Protein AF-A0A7S4MW97-F1 (afdb_monomer)

Mean predicted aligned error: 19.8 Å

Organism: NCBI:txid72548

Secondary structure (DSSP, 8-state):
------GGGB---SSTHHHHHHHHHHHTT-EEPPPPTT-TT-TTEEEEEE--TTTSSS-EEEEEETTTTEEEEEEEETTEEEEEEEEEE-S---BHHHHHHHHH-TT---SSS---HHHHHHHHHHT------TTSPPPPP-PPPPP-----------------------EEEEEEEEEETTTT-EEEEEETTS-EEEEEGGGBPTTPPP-TT-EEEEEEEEETTEEEEEEEEE---

Solvent-accessible surface area (backbone atoms only — not comparable to full-atom values): 14539 Å² total; per-residue (Å²): 133,85,75,78,80,67,76,84,45,51,55,74,60,28,77,78,43,49,61,59,54,50,57,54,36,42,76,60,64,31,43,74,57,85,74,72,85,86,51,86,88,47,84,45,52,49,42,30,39,29,84,27,92,89,69,71,82,60,61,35,38,38,38,38,34,28,67,56,38,28,36,36,29,44,39,64,33,92,94,39,74,92,40,71,48,76,48,64,38,48,69,64,55,47,29,51,67,54,48,51,49,35,61,76,35,69,81,62,78,86,74,47,75,66,70,50,75,64,55,52,50,50,53,53,59,73,68,43,79,75,74,83,74,85,84,62,82,78,76,82,75,81,75,80,74,79,80,80,74,79,83,77,84,78,92,80,84,93,77,82,89,80,83,86,84,84,81,53,90,50,77,41,53,29,30,28,67,40,55,40,84,83,87,73,43,38,32,35,31,33,35,77,88,71,47,77,25,39,35,44,60,92,28,43,44,90,92,62,81,75,49,65,67,40,45,30,37,26,28,49,41,86,46,102,89,45,52,31,44,32,71,35,40,72,55,84,127

Sequence (237 aa):
ALQPLDMSDKVLWGKDVVSDVIDRSELHGWTPRKFDNRNPGQEHLVLLDKPNPNDGVKPMVLCIWCTTGKIGSYLKHPKSPKKRIPLFRGLDCATWKELDAILVNPRAHTGHGYRTKAQRQAKKMEHGPAAPQDTLPPKPKHRPQPSRGKPTSPNFEPAATEQARITTAATVRGRVRFYDARVRFYGFLTAEDGRDIHVGRNHIKKGHRLYDGTPVEFEVLTTPRGLQARKVRVVAA

Radius of gyration: 26.34 Å; Cα contacts (8 Å, |Δi|>4): 337; chains: 1; bounding box: 58×54×77 Å

InterPro domains:
  IPR012340 Nucleic acid-binding, OB-fold [G3DSA:2.40.50.140] (171-237)
  IPR012340 Nucleic acid-binding, OB-fold [SSF50249] (165-235)

pLDDT: mean 71.41, std 17.29, range [32.03, 93.19]

Structure (mmCIF, N/CA/C/O backbone):
data_AF-A0A7S4MW97-F1
#
_entry.id   AF-A0A7S4MW97-F1
#
loop_
_atom_site.group_PDB
_atom_site.id
_atom_site.type_symbol
_atom_site.label_atom_id
_atom_site.label_alt_id
_atom_site.label_comp_id
_atom_site.label_asym_id
_atom_site.label_entity_id
_atom_site.label_seq_id
_atom_site.pdbx_PDB_ins_code
_atom_site.Cartn_x
_atom_site.Cartn_y
_atom_site.Cartn_z
_atom_site.occupancy
_atom_site.B_iso_or_equiv
_atom_site.auth_seq_id
_atom_site.auth_comp_id
_atom_site.auth_asym_id
_atom_site.auth_atom_id
_atom_site.pdbx_PDB_model_num
ATOM 1 N N . ALA A 1 1 ? 22.471 7.936 -33.311 1.00 38.84 1 ALA A N 1
ATOM 2 C CA . ALA A 1 1 ? 21.109 7.579 -33.749 1.00 38.84 1 ALA A CA 1
ATOM 3 C C . ALA A 1 1 ? 20.287 7.246 -32.511 1.00 38.84 1 ALA A C 1
ATOM 5 O O . ALA A 1 1 ? 20.649 6.321 -31.795 1.00 38.84 1 ALA A O 1
ATOM 6 N N . LEU A 1 2 ? 19.274 8.055 -32.195 1.00 42.78 2 LEU A N 1
ATOM 7 C CA . LEU A 1 2 ? 18.315 7.754 -31.129 1.00 42.78 2 LEU A CA 1
ATOM 8 C C . LEU A 1 2 ? 17.429 6.614 -31.636 1.00 42.78 2 LEU A C 1
ATOM 10 O O . LEU A 1 2 ? 16.740 6.788 -32.639 1.00 42.78 2 LEU A O 1
ATOM 14 N N . GLN A 1 3 ? 17.518 5.439 -31.013 1.00 44.38 3 GLN A N 1
ATOM 15 C CA . GLN A 1 3 ? 16.618 4.338 -31.347 1.00 44.38 3 GLN A CA 1
ATOM 16 C C . GLN A 1 3 ? 15.172 4.755 -31.035 1.00 44.38 3 GLN A C 1
ATOM 18 O O . GLN A 1 3 ? 14.950 5.407 -30.009 1.00 44.38 3 GLN A O 1
ATOM 23 N N . PRO A 1 4 ? 14.196 4.425 -31.899 1.00 45.75 4 PRO A N 1
ATOM 24 C CA . PRO A 1 4 ? 12.795 4.693 -31.611 1.00 45.75 4 PRO A CA 1
ATOM 25 C C . PRO A 1 4 ? 12.392 3.928 -30.346 1.00 45.75 4 PRO A C 1
ATOM 27 O O . PRO A 1 4 ? 12.699 2.747 -30.204 1.00 45.75 4 PRO A O 1
ATOM 30 N N . LEU A 1 5 ? 11.743 4.626 -29.412 1.00 46.69 5 LEU A N 1
ATOM 31 C CA . LEU A 1 5 ? 11.130 4.023 -28.232 1.00 46.69 5 LEU A CA 1
ATOM 32 C C . LEU A 1 5 ? 10.086 3.011 -28.714 1.00 46.69 5 LEU A C 1
ATOM 34 O O . LEU A 1 5 ? 9.061 3.405 -29.269 1.00 46.69 5 LEU A O 1
ATOM 38 N N . ASP A 1 6 ? 10.378 1.723 -28.540 1.00 52.19 6 ASP A N 1
ATOM 39 C CA . ASP A 1 6 ? 9.436 0.642 -28.803 1.00 52.19 6 ASP A CA 1
ATOM 40 C C . ASP A 1 6 ? 8.207 0.834 -27.903 1.00 52.19 6 ASP A C 1
ATOM 42 O O . ASP A 1 6 ? 8.263 0.713 -26.678 1.00 52.19 6 ASP A O 1
ATOM 46 N N . MET A 1 7 ? 7.092 1.219 -28.518 1.00 52.16 7 MET A N 1
ATOM 47 C CA . MET A 1 7 ? 5.827 1.487 -27.833 1.00 52.16 7 MET A CA 1
ATOM 48 C C . MET A 1 7 ? 5.181 0.200 -27.286 1.00 52.16 7 MET A C 1
ATOM 50 O O . MET A 1 7 ? 4.237 0.292 -26.502 1.00 52.16 7 MET A O 1
ATOM 54 N N . SER A 1 8 ? 5.701 -0.978 -27.656 1.00 57.94 8 SER A N 1
ATOM 55 C CA . SER A 1 8 ? 5.224 -2.300 -27.225 1.00 57.94 8 SER A CA 1
ATOM 56 C C . SER A 1 8 ? 5.638 -2.654 -25.793 1.00 57.94 8 SER A C 1
ATOM 58 O O . SER A 1 8 ? 5.034 -3.521 -25.167 1.00 57.94 8 SER A O 1
ATOM 60 N N . ASP A 1 9 ? 6.630 -1.952 -25.241 1.00 71.25 9 ASP A N 1
ATOM 61 C CA . ASP A 1 9 ? 7.138 -2.204 -23.890 1.00 71.25 9 ASP A CA 1
ATOM 62 C C . ASP A 1 9 ? 6.334 -1.498 -22.796 1.00 71.25 9 ASP A C 1
ATOM 64 O O . ASP A 1 9 ? 6.597 -1.706 -21.608 1.00 71.25 9 ASP A O 1
ATOM 68 N N . LYS A 1 10 ? 5.361 -0.655 -23.163 1.00 79.69 10 LYS A N 1
ATOM 69 C CA . LYS A 1 10 ? 4.596 0.138 -22.202 1.00 79.69 10 LYS A CA 1
ATOM 70 C C . LYS A 1 10 ? 3.559 -0.721 -21.473 1.00 79.69 10 LYS A C 1
ATOM 72 O O . LYS A 1 10 ? 2.728 -1.376 -22.094 1.00 79.69 10 LYS A O 1
ATOM 77 N N . VAL A 1 11 ? 3.548 -0.657 -20.144 1.00 80.62 11 VAL A N 1
ATOM 78 C CA . VAL A 1 11 ? 2.542 -1.335 -19.319 1.00 80.62 11 VAL A CA 1
ATOM 79 C C . VAL A 1 11 ? 1.258 -0.515 -19.314 1.00 80.62 11 VAL A C 1
ATOM 81 O O . VAL A 1 11 ? 1.225 0.623 -18.834 1.00 80.62 11 VAL A O 1
ATOM 84 N N . LEU A 1 12 ? 0.178 -1.107 -19.819 1.00 82.06 12 LEU A N 1
ATOM 85 C CA . LEU A 1 12 ? -1.170 -0.569 -19.676 1.00 82.06 12 LEU A CA 1
ATOM 86 C C . LEU A 1 12 ? -1.743 -1.030 -18.334 1.00 82.06 12 LEU A C 1
ATOM 88 O O . LEU A 1 12 ? -2.367 -2.081 -18.220 1.00 82.06 12 LEU A O 1
ATOM 92 N N . TRP A 1 13 ? -1.477 -0.243 -17.294 1.00 82.81 13 TRP A N 1
ATOM 93 C CA . TRP A 1 13 ? -1.971 -0.507 -15.945 1.00 82.81 13 TRP A CA 1
ATOM 94 C C . TRP A 1 13 ? -3.505 -0.526 -15.911 1.00 82.81 13 TRP A C 1
ATOM 96 O O . TRP A 1 13 ? -4.160 0.434 -16.316 1.00 82.81 13 TRP A O 1
ATOM 106 N N . GLY A 1 14 ? -4.074 -1.620 -15.410 1.00 80.19 14 GLY A N 1
ATOM 107 C CA . GLY A 1 14 ? -5.507 -1.890 -15.434 1.00 80.19 14 GLY A CA 1
ATOM 108 C C . GLY A 1 14 ? -5.873 -3.111 -14.594 1.00 80.19 14 GLY A C 1
ATOM 109 O O . GLY A 1 14 ? -5.061 -3.614 -13.816 1.00 80.19 14 GLY A O 1
ATOM 110 N N . LYS A 1 15 ? -7.115 -3.582 -14.725 1.00 78.75 15 LYS A N 1
ATOM 111 C CA . LYS A 1 15 ? -7.567 -4.809 -14.050 1.00 78.75 15 LYS A CA 1
ATOM 112 C C . LYS A 1 15 ? -6.988 -6.063 -14.709 1.00 78.75 15 LYS A C 1
ATOM 114 O O . LYS A 1 15 ? -6.678 -7.023 -14.012 1.00 78.75 15 LYS A O 1
ATOM 119 N N . ASP A 1 16 ? -6.793 -6.002 -16.021 1.00 81.94 16 ASP A N 1
ATOM 120 C CA . ASP A 1 16 ? -6.448 -7.153 -16.860 1.00 81.94 16 ASP A CA 1
ATOM 121 C C . ASP A 1 16 ? -4.960 -7.523 -16.785 1.00 81.94 16 ASP A C 1
ATOM 123 O O . ASP A 1 16 ? -4.586 -8.655 -17.048 1.00 81.94 16 ASP A O 1
ATOM 127 N N . VAL A 1 17 ? -4.109 -6.600 -16.322 1.00 86.75 17 VAL A N 1
ATOM 128 C CA . VAL A 1 17 ? -2.651 -6.800 -16.225 1.00 86.75 17 VAL A CA 1
ATOM 129 C C . VAL A 1 17 ? -2.227 -7.659 -15.021 1.00 86.75 17 VAL A C 1
ATOM 131 O O . VAL A 1 17 ? -1.045 -7.928 -14.820 1.00 86.75 17 VAL A O 1
ATOM 134 N N . VAL A 1 18 ? -3.175 -8.063 -14.167 1.00 87.12 18 VAL A N 1
ATOM 135 C CA . VAL A 1 18 ? -2.889 -8.797 -12.924 1.00 87.12 18 VAL A CA 1
ATOM 136 C C . VAL A 1 18 ? -2.263 -10.161 -13.212 1.00 87.12 18 VAL A C 1
ATOM 138 O O . VAL A 1 18 ? -1.287 -10.509 -12.550 1.00 87.12 18 VAL A O 1
ATOM 141 N N . SER A 1 19 ? -2.787 -10.908 -14.191 1.00 85.81 19 SER A N 1
ATOM 142 C CA . SER A 1 19 ? -2.231 -12.205 -14.601 1.00 85.81 19 SER A CA 1
ATOM 143 C C . SER A 1 19 ? -0.815 -12.054 -15.140 1.00 85.81 19 SER A C 1
ATOM 145 O O . SER A 1 19 ? 0.091 -12.716 -14.652 1.00 85.81 19 SER A O 1
ATOM 147 N N . ASP A 1 20 ? -0.597 -11.092 -16.037 1.00 88.75 20 ASP A N 1
ATOM 148 C CA . ASP A 1 20 ? 0.707 -10.863 -16.666 1.00 88.75 20 ASP A CA 1
ATOM 149 C C . ASP A 1 20 ? 1.781 -10.494 -15.634 1.00 88.75 20 ASP A C 1
ATOM 151 O O . ASP A 1 20 ? 2.933 -10.927 -15.708 1.00 88.75 20 ASP A O 1
ATOM 155 N N . VAL A 1 21 ? 1.401 -9.692 -14.633 1.00 88.56 21 VAL A N 1
ATOM 156 C CA . VAL A 1 21 ? 2.269 -9.346 -13.504 1.00 88.56 21 VAL A CA 1
ATOM 157 C C . VAL A 1 21 ? 2.592 -10.581 -12.666 1.00 88.56 21 VAL A C 1
ATOM 159 O O . VAL A 1 21 ? 3.737 -10.713 -12.229 1.00 88.56 21 VAL A O 1
ATOM 162 N N . ILE A 1 22 ? 1.622 -11.466 -12.419 1.00 90.12 22 ILE A N 1
ATOM 163 C CA . ILE A 1 22 ? 1.841 -12.710 -11.671 1.00 90.12 22 ILE A CA 1
ATOM 164 C C . ILE A 1 22 ? 2.802 -13.619 -12.440 1.00 90.12 22 ILE A C 1
ATOM 166 O O . ILE A 1 22 ? 3.851 -13.953 -11.890 1.00 90.12 22 ILE A O 1
ATOM 170 N N . ASP A 1 23 ? 2.514 -13.913 -13.706 1.00 89.81 23 ASP A N 1
ATOM 171 C CA . ASP A 1 23 ? 3.305 -14.824 -14.540 1.00 89.81 23 ASP A CA 1
ATOM 172 C C . ASP A 1 23 ? 4.767 -14.364 -14.631 1.00 89.81 23 ASP A C 1
ATOM 174 O O . ASP A 1 23 ? 5.703 -15.123 -14.368 1.00 89.81 23 ASP A O 1
ATOM 178 N N . ARG A 1 24 ? 4.996 -13.070 -14.895 1.00 91.25 24 ARG A N 1
ATOM 179 C CA . ARG A 1 24 ? 6.351 -12.490 -14.910 1.00 91.25 24 ARG A CA 1
ATOM 180 C C . ARG A 1 24 ? 7.038 -12.565 -13.555 1.00 91.25 24 ARG A C 1
ATOM 182 O O . ARG A 1 24 ? 8.238 -12.819 -13.469 1.00 91.25 24 ARG A O 1
ATOM 189 N N . SER A 1 25 ? 6.300 -12.334 -12.476 1.00 91.12 25 SER A N 1
ATOM 190 C CA . SER A 1 25 ? 6.862 -12.408 -11.128 1.00 91.12 25 SER A CA 1
ATOM 191 C C . SER A 1 25 ? 7.323 -13.828 -10.799 1.00 91.12 25 SER A C 1
ATOM 193 O O . SER A 1 25 ? 8.414 -14.000 -10.244 1.00 91.12 25 SER A O 1
ATOM 195 N N . GLU A 1 26 ? 6.550 -14.836 -11.198 1.00 91.88 26 GLU A N 1
ATOM 196 C CA . GLU A 1 26 ? 6.897 -16.249 -11.041 1.00 91.88 26 GLU A CA 1
ATOM 197 C C . GLU A 1 26 ? 8.152 -16.628 -11.835 1.00 91.88 26 GLU A C 1
ATOM 199 O O . GLU A 1 26 ? 9.033 -17.287 -11.278 1.00 91.88 26 GLU A O 1
ATOM 204 N N . LEU A 1 27 ? 8.328 -16.106 -13.058 1.00 91.25 27 LEU A N 1
ATOM 205 C CA . LEU A 1 27 ? 9.574 -16.266 -13.832 1.00 91.25 27 LEU A CA 1
ATOM 206 C C . LEU A 1 27 ? 10.807 -15.746 -13.078 1.00 91.25 27 LEU A C 1
ATOM 208 O O . LEU A 1 27 ? 11.902 -16.296 -13.189 1.00 91.25 27 LEU A O 1
ATOM 212 N N . HIS A 1 28 ? 10.637 -14.707 -12.260 1.00 89.88 28 HIS A N 1
ATOM 213 C CA . HIS A 1 28 ? 11.695 -14.158 -11.414 1.00 89.88 28 HIS A CA 1
ATOM 214 C C . HIS A 1 28 ? 11.790 -14.824 -10.029 1.00 89.88 28 HIS A C 1
ATOM 216 O O . HIS A 1 28 ? 12.516 -14.328 -9.154 1.00 89.88 28 HIS A O 1
ATOM 222 N N . GLY A 1 29 ? 11.093 -15.940 -9.808 1.00 90.56 29 GLY A N 1
ATOM 223 C CA . GLY A 1 29 ? 11.115 -16.709 -8.563 1.00 90.56 29 GLY A CA 1
ATOM 224 C C . GLY A 1 29 ? 10.383 -16.028 -7.408 1.00 90.56 29 GLY A C 1
ATOM 225 O O . GLY A 1 29 ? 10.759 -16.214 -6.248 1.00 90.56 29 GLY A O 1
ATOM 226 N N . TRP A 1 30 ? 9.396 -15.184 -7.709 1.00 93.19 30 TRP A N 1
ATOM 227 C CA . TRP A 1 30 ? 8.463 -14.664 -6.718 1.00 93.19 30 TRP A CA 1
ATOM 228 C C . TRP A 1 30 ? 7.238 -15.561 -6.622 1.00 93.19 30 TRP A C 1
ATOM 230 O O . TRP A 1 30 ? 6.737 -16.051 -7.623 1.00 93.19 30 TRP A O 1
ATOM 240 N N . THR A 1 31 ? 6.721 -15.731 -5.414 1.00 92.38 31 THR A N 1
ATOM 241 C CA . THR A 1 31 ? 5.509 -16.502 -5.158 1.00 92.38 31 THR A CA 1
ATOM 242 C C . THR A 1 31 ? 4.357 -15.548 -4.846 1.00 92.38 31 THR A C 1
ATOM 244 O O . THR A 1 31 ? 4.459 -14.785 -3.876 1.00 92.38 31 THR A O 1
ATOM 247 N N . PRO A 1 32 ? 3.259 -15.557 -5.620 1.00 90.56 32 PRO A N 1
ATOM 248 C CA . PRO A 1 32 ? 2.091 -14.747 -5.311 1.00 90.56 32 PRO A CA 1
ATOM 249 C C . PRO A 1 32 ? 1.413 -15.230 -4.028 1.00 90.56 32 PRO A C 1
ATOM 251 O O . PRO A 1 32 ? 1.213 -16.423 -3.791 1.00 90.56 32 PRO A O 1
ATOM 254 N N . ARG A 1 33 ? 1.030 -14.284 -3.169 1.00 87.94 33 ARG A N 1
ATOM 255 C CA . ARG A 1 33 ? 0.206 -14.575 -1.997 1.00 87.94 33 ARG A CA 1
ATOM 256 C C . ARG A 1 33 ? -1.239 -14.747 -2.436 1.00 87.94 33 ARG A C 1
ATOM 258 O O . ARG A 1 33 ? -1.802 -13.861 -3.074 1.00 87.94 33 ARG A O 1
ATOM 265 N N . LYS A 1 34 ? -1.873 -15.835 -1.997 1.00 74.19 34 LYS A N 1
ATOM 266 C CA . LYS A 1 34 ? -3.325 -15.983 -2.116 1.00 74.19 34 LYS A CA 1
ATOM 267 C C . LYS A 1 34 ? -4.001 -14.913 -1.262 1.00 74.19 34 LYS A C 1
ATOM 269 O O . LYS A 1 34 ? -3.794 -14.860 -0.048 1.00 74.19 34 LYS A O 1
ATOM 274 N N . PHE A 1 35 ? -4.783 -14.050 -1.898 1.00 65.12 35 PHE A N 1
ATOM 275 C CA . PHE A 1 35 ? -5.672 -13.154 -1.178 1.00 65.12 35 PHE A CA 1
ATOM 276 C C . PHE A 1 35 ? -6.856 -13.957 -0.649 1.00 65.12 35 PHE A C 1
ATOM 278 O O . PHE A 1 35 ? -7.554 -14.624 -1.408 1.00 65.12 35 PHE A O 1
ATOM 285 N N . ASP A 1 36 ? -7.109 -13.868 0.653 1.00 56.94 36 ASP A N 1
ATOM 286 C CA . ASP A 1 36 ? -8.418 -14.235 1.174 1.00 56.94 36 ASP A CA 1
ATOM 287 C C . ASP A 1 36 ? -9.423 -13.221 0.612 1.00 56.94 36 ASP A C 1
ATOM 289 O O . ASP A 1 36 ? -9.314 -12.026 0.902 1.00 56.94 36 ASP A O 1
ATOM 293 N N . ASN A 1 37 ? -10.413 -13.692 -0.155 1.00 51.78 37 ASN A N 1
ATOM 294 C CA . ASN A 1 37 ? -11.499 -12.924 -0.800 1.00 51.78 37 ASN A CA 1
ATOM 295 C C . ASN A 1 37 ? -12.384 -12.091 0.165 1.00 51.78 37 ASN A C 1
ATOM 297 O O . ASN A 1 37 ? -13.473 -11.649 -0.186 1.00 51.78 37 ASN A O 1
ATOM 301 N N . ARG A 1 38 ? -11.942 -11.856 1.403 1.00 51.00 38 ARG A N 1
ATOM 302 C CA . ARG A 1 38 ? -12.644 -11.093 2.441 1.00 51.00 38 ARG A CA 1
ATOM 303 C C . ARG A 1 38 ? -12.497 -9.573 2.286 1.00 51.00 38 ARG A C 1
ATOM 305 O O . ARG A 1 38 ? -13.207 -8.842 2.968 1.00 51.00 38 ARG A O 1
ATOM 312 N N . ASN A 1 39 ? -11.611 -9.094 1.405 1.00 55.12 39 ASN A N 1
ATOM 313 C CA . ASN A 1 39 ? -11.422 -7.670 1.098 1.00 55.12 39 ASN A CA 1
ATOM 314 C C . ASN A 1 39 ? -11.649 -7.390 -0.402 1.00 55.12 39 ASN A C 1
ATOM 316 O O . ASN A 1 39 ? -10.684 -7.362 -1.168 1.00 55.12 39 ASN A O 1
ATOM 320 N N . PRO A 1 40 ? -12.891 -7.101 -0.831 1.00 56.25 40 PRO A N 1
ATOM 321 C CA . PRO A 1 40 ? -13.229 -6.868 -2.243 1.00 56.25 40 PRO A CA 1
ATOM 322 C C . PRO A 1 40 ? -12.570 -5.620 -2.866 1.00 56.25 40 PRO A C 1
ATOM 324 O O . PRO A 1 40 ? -12.677 -5.405 -4.063 1.00 56.25 40 PRO A O 1
ATOM 327 N N . GLY A 1 41 ? -11.861 -4.796 -2.085 1.00 61.38 41 GLY A N 1
ATOM 328 C CA . GLY A 1 41 ? -11.122 -3.627 -2.584 1.00 61.38 41 GLY A CA 1
ATOM 329 C C . GLY A 1 41 ? -9.659 -3.889 -2.969 1.00 61.38 41 GLY A C 1
ATOM 330 O O . GLY A 1 41 ? -8.947 -2.937 -3.280 1.00 61.38 41 GLY A O 1
ATOM 331 N N . GLN A 1 42 ? -9.174 -5.135 -2.880 1.00 65.19 42 GLN A N 1
ATOM 332 C CA . GLN A 1 42 ? -7.767 -5.492 -3.135 1.00 65.19 42 GLN A CA 1
ATOM 333 C C . GLN A 1 42 ? -7.573 -6.427 -4.339 1.00 65.19 42 GLN A C 1
ATOM 335 O O . GLN A 1 42 ? -6.469 -6.912 -4.548 1.00 65.19 42 GLN A O 1
ATOM 340 N N . GLU A 1 43 ? -8.605 -6.613 -5.164 1.00 66.38 43 GLU A N 1
ATOM 341 C CA . GLU A 1 43 ? -8.594 -7.472 -6.364 1.00 66.38 43 GLU A CA 1
ATOM 342 C C . GLU A 1 43 ? -7.468 -7.160 -7.372 1.00 66.38 43 GLU A C 1
ATOM 344 O O . GLU A 1 43 ? -7.055 -8.036 -8.122 1.00 66.38 43 GLU A O 1
ATOM 349 N N . HIS A 1 44 ? -6.919 -5.942 -7.364 1.00 81.81 44 HIS A N 1
ATOM 350 C CA . HIS A 1 44 ? -5.845 -5.522 -8.281 1.00 81.81 44 HIS A CA 1
ATOM 351 C C . HIS A 1 44 ? -4.498 -5.293 -7.593 1.00 81.81 44 HIS A C 1
ATOM 353 O O . HIS A 1 44 ? -3.594 -4.665 -8.152 1.00 81.81 44 HIS A O 1
ATOM 359 N N . LEU A 1 45 ? -4.374 -5.737 -6.346 1.00 87.00 45 LEU A N 1
ATOM 360 C CA . LEU A 1 45 ? -3.135 -5.687 -5.593 1.00 87.00 45 LEU A CA 1
ATOM 361 C C . LEU A 1 45 ? -2.483 -7.067 -5.636 1.00 87.00 45 LEU A C 1
ATOM 363 O O . LEU A 1 45 ? -2.987 -8.015 -5.046 1.00 87.00 45 LEU A O 1
ATOM 367 N N . VAL A 1 46 ? -1.323 -7.164 -6.275 1.00 88.31 46 VAL A N 1
ATOM 368 C CA . VAL A 1 46 ? -0.520 -8.388 -6.284 1.00 88.31 46 VAL A CA 1
ATOM 369 C C . VAL A 1 46 ? 0.497 -8.294 -5.150 1.00 88.31 46 VAL A C 1
ATOM 371 O O . VAL A 1 46 ? 1.338 -7.390 -5.131 1.00 88.31 46 VAL A O 1
ATOM 374 N N . LEU A 1 47 ? 0.401 -9.197 -4.170 1.00 90.44 47 LEU A N 1
ATOM 375 C CA . LEU A 1 47 ? 1.437 -9.380 -3.152 1.00 90.44 47 LEU A CA 1
ATOM 376 C C . LEU A 1 47 ? 2.304 -10.566 -3.539 1.00 90.44 47 LEU A C 1
ATOM 378 O O . LEU A 1 47 ? 1.794 -11.652 -3.787 1.00 90.44 47 LEU A O 1
ATOM 382 N N . LEU A 1 48 ? 3.609 -10.359 -3.502 1.00 91.19 48 LEU A N 1
ATOM 383 C CA . LEU A 1 48 ? 4.608 -11.331 -3.901 1.00 91.19 48 LEU A CA 1
ATOM 384 C C . LEU A 1 48 ? 5.601 -11.530 -2.762 1.00 91.19 48 LEU A C 1
ATOM 386 O O . LEU A 1 48 ? 6.073 -10.559 -2.161 1.00 91.19 48 LEU A O 1
ATOM 390 N N . ASP A 1 49 ? 5.954 -12.782 -2.508 1.00 91.44 49 ASP A N 1
ATOM 391 C CA . ASP A 1 49 ? 7.008 -13.171 -1.583 1.00 91.44 49 ASP A CA 1
ATOM 392 C C . ASP A 1 49 ? 8.197 -13.756 -2.332 1.00 91.44 49 ASP A C 1
ATOM 394 O O . ASP A 1 49 ? 8.039 -14.507 -3.2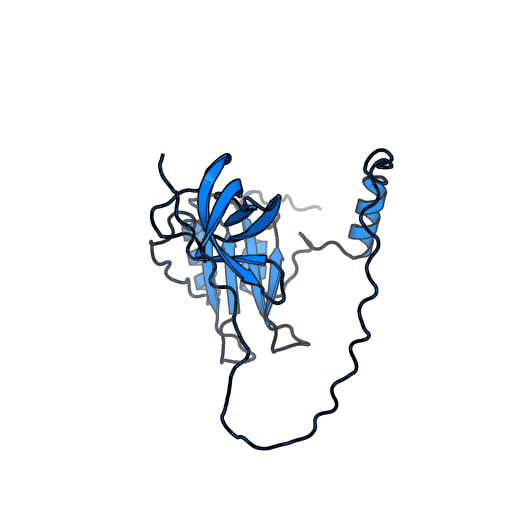87 1.00 91.44 49 ASP A O 1
ATOM 398 N N . LYS A 1 50 ? 9.407 -13.451 -1.869 1.00 89.31 50 LYS A N 1
ATOM 399 C CA . LYS A 1 50 ? 10.624 -14.118 -2.337 1.00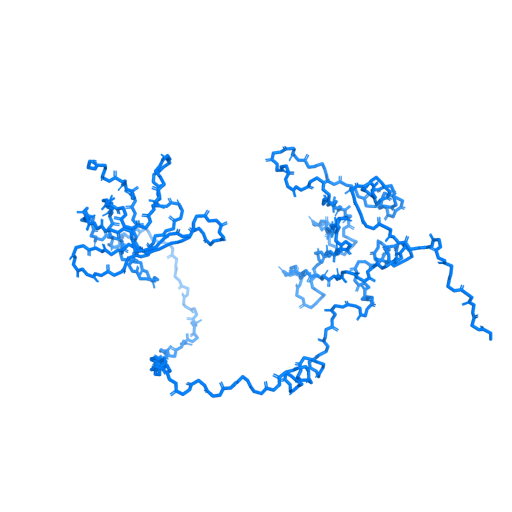 89.31 50 LYS A CA 1
ATOM 400 C C . LYS A 1 50 ? 11.545 -14.405 -1.157 1.00 89.31 50 LYS A C 1
ATOM 402 O O . LYS A 1 50 ? 11.688 -13.532 -0.287 1.00 89.31 50 LYS A O 1
ATOM 407 N N . PRO A 1 51 ? 12.175 -15.591 -1.080 1.00 85.44 51 PRO A N 1
ATOM 408 C CA . PRO A 1 51 ? 13.153 -15.886 -0.043 1.00 85.44 51 PRO A CA 1
ATOM 409 C C . PRO A 1 51 ? 14.220 -14.793 0.013 1.00 85.44 51 PRO A C 1
ATOM 411 O O . PRO A 1 51 ? 14.744 -14.362 -1.012 1.00 85.44 51 PRO A O 1
ATOM 414 N N . ASN A 1 52 ? 14.511 -14.296 1.215 1.00 79.69 52 ASN A N 1
ATOM 415 C CA . ASN A 1 52 ? 15.553 -13.293 1.384 1.00 79.69 52 ASN A CA 1
ATOM 416 C C . ASN A 1 52 ? 16.911 -14.005 1.489 1.00 79.69 52 ASN A C 1
ATOM 418 O O . ASN A 1 52 ? 17.134 -14.662 2.512 1.00 79.69 52 ASN A O 1
ATOM 422 N N . PRO A 1 53 ? 17.822 -13.837 0.511 1.00 74.50 53 PRO A N 1
ATOM 423 C CA . PRO A 1 53 ? 19.107 -14.538 0.501 1.00 74.50 53 PRO A CA 1
ATOM 424 C C . PRO A 1 53 ? 20.003 -14.173 1.694 1.00 74.50 53 PRO A C 1
ATOM 426 O O . PRO A 1 53 ? 20.862 -14.957 2.070 1.00 74.50 53 PRO A O 1
ATOM 429 N N . ASN A 1 54 ? 19.786 -13.015 2.328 1.00 69.88 54 ASN A N 1
ATOM 430 C CA . ASN A 1 54 ? 20.659 -12.529 3.400 1.00 69.88 54 ASN A CA 1
ATOM 431 C C . ASN A 1 54 ? 20.284 -13.018 4.802 1.00 69.88 54 ASN A C 1
ATOM 433 O O . ASN A 1 54 ? 21.098 -12.917 5.710 1.00 69.88 54 ASN A O 1
ATOM 437 N N . ASP A 1 55 ? 19.039 -13.445 5.022 1.00 68.56 55 ASP A N 1
ATOM 438 C CA . ASP A 1 55 ? 18.566 -13.762 6.376 1.00 68.56 55 ASP A CA 1
ATOM 439 C C . ASP A 1 55 ? 17.840 -15.099 6.478 1.00 68.56 55 ASP A C 1
ATOM 441 O O . ASP A 1 55 ? 17.788 -15.635 7.575 1.00 68.56 55 ASP A O 1
ATOM 445 N N . GLY A 1 56 ? 17.199 -15.604 5.414 1.00 64.62 56 GLY A N 1
ATOM 446 C CA . GLY A 1 56 ? 16.396 -16.839 5.444 1.00 64.62 56 GLY A CA 1
ATOM 447 C C . GLY A 1 56 ? 15.135 -16.811 6.335 1.00 64.62 56 GLY A C 1
ATOM 448 O O . GLY A 1 56 ? 14.154 -17.469 6.022 1.00 64.62 56 GLY A O 1
ATOM 449 N N . VAL A 1 57 ? 15.098 -16.000 7.401 1.00 71.25 57 VAL A N 1
ATOM 450 C CA . VAL A 1 57 ? 14.037 -16.010 8.428 1.00 71.25 57 VAL A CA 1
ATOM 451 C C . VAL A 1 57 ? 12.746 -15.331 7.967 1.00 71.25 57 VAL A C 1
ATOM 453 O O . VAL A 1 57 ? 11.658 -15.690 8.409 1.00 71.25 57 VAL A O 1
ATOM 456 N N . LYS A 1 58 ? 12.829 -14.289 7.130 1.00 76.19 58 LYS A N 1
ATOM 457 C CA . LYS A 1 58 ? 11.634 -13.575 6.648 1.00 76.19 58 LYS A CA 1
ATOM 458 C C . LYS A 1 58 ? 11.759 -13.236 5.163 1.00 76.19 58 LYS A C 1
ATOM 460 O O . LYS A 1 58 ? 12.764 -12.616 4.802 1.00 76.19 58 LYS A O 1
ATOM 465 N N . PRO A 1 59 ? 10.737 -13.526 4.338 1.00 84.75 59 PRO A N 1
ATOM 466 C CA . PRO A 1 59 ? 10.783 -13.253 2.908 1.00 84.75 59 PRO A CA 1
ATOM 467 C C . PRO A 1 59 ? 10.784 -11.749 2.625 1.00 84.75 59 PRO A C 1
ATOM 469 O O . PRO A 1 59 ? 10.284 -10.930 3.418 1.00 84.75 59 PRO A O 1
ATOM 472 N N . MET A 1 60 ? 11.372 -11.392 1.487 1.00 87.81 60 MET A N 1
ATOM 473 C CA . MET A 1 60 ? 11.143 -10.110 0.834 1.00 87.81 60 MET A CA 1
ATOM 474 C C . MET A 1 60 ? 9.688 -10.059 0.383 1.00 87.81 60 MET A C 1
ATOM 476 O O . MET A 1 60 ? 9.164 -11.064 -0.081 1.00 87.81 60 MET A O 1
ATOM 480 N N . VAL A 1 61 ? 9.057 -8.897 0.539 1.00 89.94 61 VAL A N 1
ATOM 481 C CA . VAL A 1 61 ? 7.664 -8.691 0.128 1.00 89.94 61 VAL A CA 1
ATOM 482 C C . VAL A 1 61 ? 7.636 -7.577 -0.904 1.00 89.94 61 VAL A C 1
ATOM 484 O O . VAL A 1 61 ? 8.200 -6.503 -0.663 1.00 89.94 61 VAL A O 1
ATOM 487 N N . LEU A 1 62 ? 6.972 -7.823 -2.024 1.00 90.38 62 LEU A N 1
ATOM 488 C CA . LEU A 1 62 ? 6.705 -6.842 -3.065 1.00 90.38 62 LEU A CA 1
ATOM 489 C C . LEU A 1 62 ? 5.188 -6.693 -3.221 1.00 90.38 62 LEU A C 1
ATOM 491 O O . LEU A 1 62 ? 4.458 -7.677 -3.240 1.00 90.38 62 LEU A O 1
ATOM 495 N N . CYS A 1 63 ? 4.719 -5.453 -3.283 1.00 90.12 63 CYS A N 1
ATOM 496 C CA . CYS A 1 63 ? 3.318 -5.109 -3.488 1.00 90.12 63 CYS A CA 1
ATOM 497 C C . CYS A 1 63 ? 3.197 -4.321 -4.789 1.00 90.12 63 CYS A C 1
ATOM 499 O O . CYS A 1 63 ? 3.831 -3.271 -4.916 1.00 90.12 63 CYS A O 1
ATOM 501 N N . ILE A 1 64 ? 2.378 -4.794 -5.723 1.00 89.25 64 ILE A N 1
ATOM 502 C CA . ILE A 1 64 ? 2.144 -4.153 -7.020 1.00 89.25 64 ILE A CA 1
ATOM 503 C C . ILE A 1 64 ? 0.662 -3.798 -7.117 1.00 89.25 64 ILE A C 1
ATOM 505 O O . ILE A 1 64 ? -0.203 -4.668 -7.071 1.00 89.25 64 ILE A O 1
ATOM 509 N N . TRP A 1 65 ? 0.363 -2.507 -7.225 1.00 87.75 65 TRP A N 1
ATOM 510 C CA . TRP A 1 65 ? -0.992 -1.999 -7.418 1.00 87.75 65 TRP A CA 1
ATOM 511 C C . TRP A 1 65 ? -1.257 -1.840 -8.915 1.00 87.75 65 TRP A C 1
ATOM 513 O O . TRP A 1 65 ? -0.972 -0.782 -9.480 1.00 87.75 65 TRP A O 1
ATOM 523 N N . CYS A 1 66 ? -1.831 -2.866 -9.540 1.00 86.19 66 CYS A N 1
ATOM 524 C CA . CYS A 1 66 ? -2.003 -2.959 -10.992 1.00 86.19 66 CYS A CA 1
ATOM 525 C C . CYS A 1 66 ? -2.891 -1.853 -11.582 1.00 86.19 66 CYS A C 1
ATOM 527 O O . CYS A 1 66 ? -2.689 -1.454 -12.718 1.00 86.19 66 CYS A O 1
ATOM 529 N N . THR A 1 67 ? -3.803 -1.270 -10.797 1.00 83.94 67 THR A N 1
ATOM 530 C CA . THR A 1 67 ? -4.637 -0.129 -11.226 1.00 83.94 67 THR A CA 1
ATOM 531 C C . THR A 1 67 ? -3.893 1.197 -11.317 1.00 83.94 67 THR A C 1
ATOM 533 O O . THR A 1 67 ? -4.357 2.115 -11.982 1.00 83.94 67 THR A O 1
ATOM 536 N N . THR A 1 68 ? -2.779 1.344 -10.597 1.00 81.12 68 THR A N 1
ATOM 537 C CA . THR A 1 68 ? -2.058 2.627 -10.48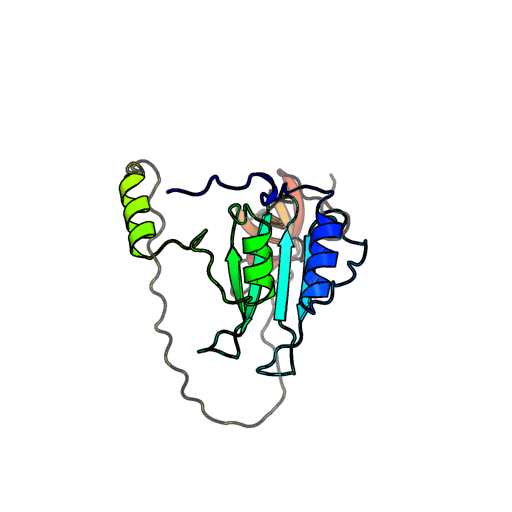3 1.00 81.12 68 THR A CA 1
ATOM 538 C C . THR A 1 68 ? -0.601 2.535 -10.919 1.00 81.12 68 THR A C 1
ATOM 540 O O . THR A 1 68 ? 0.108 3.538 -10.865 1.00 81.12 68 THR A O 1
ATOM 543 N N . GLY A 1 69 ? -0.116 1.337 -11.255 1.00 81.31 69 GLY A N 1
ATOM 544 C CA . GLY A 1 69 ? 1.297 1.071 -11.530 1.00 81.31 69 GLY A CA 1
ATOM 545 C C . GLY A 1 69 ? 2.234 1.359 -10.360 1.00 81.31 69 GLY A C 1
ATOM 546 O O . GLY A 1 69 ? 3.448 1.463 -10.526 1.00 81.31 69 GLY A O 1
ATOM 547 N N . LYS A 1 70 ? 1.693 1.529 -9.148 1.00 85.44 70 LYS A N 1
ATOM 548 C CA . LYS A 1 70 ? 2.503 1.758 -7.955 1.00 85.44 70 LYS A CA 1
ATOM 549 C C . LYS A 1 70 ? 3.125 0.439 -7.521 1.00 85.44 70 LYS A C 1
ATOM 551 O O . LYS A 1 70 ? 2.444 -0.579 -7.451 1.00 85.44 70 LYS A O 1
ATOM 556 N N . ILE A 1 71 ? 4.400 0.477 -7.150 1.00 87.44 71 ILE A N 1
ATOM 557 C CA . ILE A 1 71 ? 5.146 -0.694 -6.690 1.00 87.44 71 ILE A CA 1
ATOM 558 C C . ILE A 1 71 ? 5.816 -0.367 -5.357 1.00 87.44 71 ILE A C 1
ATOM 560 O O . ILE A 1 71 ? 6.522 0.630 -5.217 1.00 87.44 71 ILE A O 1
ATOM 564 N N . GLY A 1 72 ? 5.597 -1.202 -4.347 1.00 87.50 72 GLY A N 1
ATOM 565 C CA . GLY A 1 72 ? 6.161 -1.065 -3.008 1.00 87.50 72 GLY A CA 1
ATOM 566 C C . GLY A 1 72 ? 6.953 -2.303 -2.620 1.00 87.50 72 GLY A C 1
ATOM 567 O O . GLY A 1 72 ? 6.376 -3.364 -2.420 1.00 87.50 72 GLY A O 1
ATOM 568 N N . SER A 1 73 ? 8.265 -2.175 -2.456 1.00 86.44 73 SER A N 1
ATOM 569 C CA . SER A 1 73 ? 9.119 -3.250 -1.937 1.00 86.44 73 SER A CA 1
ATOM 570 C C . SER A 1 73 ? 9.384 -3.044 -0.447 1.00 86.44 73 SER A C 1
ATOM 572 O O . SER A 1 73 ? 9.886 -1.995 -0.041 1.00 86.44 73 SER A O 1
ATOM 574 N N . TYR A 1 74 ? 9.088 -4.045 0.377 1.00 85.38 74 TYR A N 1
ATOM 575 C CA . TYR A 1 74 ? 9.296 -4.021 1.824 1.00 85.38 74 TYR A CA 1
ATOM 576 C C . TYR A 1 74 ? 10.536 -4.831 2.175 1.00 85.38 74 TYR A C 1
ATOM 578 O O . TYR A 1 74 ? 10.481 -6.038 2.424 1.00 85.38 74 TYR A O 1
ATOM 586 N N . LEU A 1 75 ? 11.671 -4.139 2.217 1.00 82.50 75 LEU A N 1
ATOM 587 C CA . LEU A 1 75 ? 12.981 -4.753 2.392 1.00 82.50 75 LEU A CA 1
ATOM 588 C C . LEU A 1 75 ? 13.576 -4.368 3.742 1.00 82.50 75 LEU A C 1
ATOM 590 O O . LEU A 1 75 ? 13.311 -3.289 4.279 1.00 82.50 75 LEU A O 1
ATOM 594 N N . LYS A 1 76 ? 14.418 -5.240 4.301 1.00 76.56 76 LYS A N 1
ATOM 595 C CA . LYS A 1 76 ? 15.221 -4.872 5.471 1.00 76.56 76 LYS A CA 1
ATOM 596 C C . LYS A 1 76 ? 16.206 -3.767 5.105 1.00 76.56 76 LYS A C 1
ATOM 598 O O . LYS A 1 76 ? 16.826 -3.790 4.037 1.00 76.56 76 LYS A O 1
ATOM 603 N N . HIS A 1 77 ? 16.370 -2.802 6.000 1.00 67.25 77 HIS A N 1
ATOM 604 C CA . HIS A 1 77 ? 17.355 -1.750 5.808 1.00 67.25 77 HIS A CA 1
ATOM 605 C C . HIS A 1 77 ? 18.775 -2.305 6.013 1.00 67.25 77 HIS A C 1
ATOM 607 O O . HIS A 1 77 ? 19.016 -2.925 7.050 1.00 67.25 77 HIS A O 1
ATOM 613 N N . PRO A 1 78 ? 19.730 -2.056 5.095 1.00 69.12 78 PRO A N 1
ATOM 614 C CA . PRO A 1 78 ? 21.085 -2.606 5.196 1.00 69.12 78 PRO A CA 1
ATOM 615 C C . PRO A 1 78 ? 21.815 -2.132 6.460 1.00 69.12 78 PRO A C 1
ATOM 617 O O . PRO A 1 78 ? 22.500 -2.916 7.099 1.00 69.12 78 PRO A O 1
ATOM 620 N N . LYS A 1 79 ? 21.599 -0.880 6.893 1.00 69.75 79 LYS A N 1
ATOM 621 C CA . LYS A 1 79 ? 22.197 -0.340 8.134 1.00 69.75 79 LYS A CA 1
ATOM 622 C C . LYS A 1 79 ? 21.325 -0.544 9.380 1.00 69.75 79 LYS A C 1
ATOM 624 O O . LYS A 1 79 ? 21.650 -0.064 10.460 1.00 69.75 79 LYS A O 1
ATOM 629 N N . SER A 1 80 ? 20.136 -1.135 9.242 1.00 72.06 80 SER A N 1
ATOM 630 C CA . SER A 1 80 ? 19.195 -1.323 10.358 1.00 72.06 80 SER A CA 1
ATOM 631 C C . SER A 1 80 ? 18.357 -2.585 10.134 1.00 72.06 80 SER A C 1
ATOM 633 O O . SER A 1 80 ? 17.166 -2.480 9.841 1.00 72.06 80 SER A O 1
ATOM 635 N N . PRO A 1 81 ? 18.945 -3.783 10.294 1.00 68.12 81 PRO A N 1
ATOM 636 C CA . PRO A 1 81 ? 18.311 -5.059 9.936 1.00 68.12 81 PRO A CA 1
ATOM 637 C C . PRO A 1 81 ? 17.021 -5.356 10.721 1.00 68.12 81 PRO A C 1
ATOM 639 O O . PRO A 1 81 ? 16.183 -6.140 10.275 1.00 68.12 81 PRO A O 1
ATOM 642 N N . LYS A 1 82 ? 16.816 -4.681 11.863 1.00 69.56 82 LYS A N 1
ATOM 643 C CA . LYS A 1 82 ? 15.579 -4.733 12.663 1.00 69.56 82 LYS A CA 1
ATOM 644 C C . LYS A 1 82 ? 14.404 -3.956 12.042 1.00 69.56 82 LYS A C 1
ATOM 646 O O . LYS A 1 82 ? 13.268 -4.155 12.459 1.00 69.56 82 LYS A O 1
ATOM 651 N N . LYS A 1 83 ? 14.643 -3.073 11.063 1.00 71.31 83 LYS A N 1
ATOM 652 C CA . LYS A 1 83 ? 13.621 -2.228 10.421 1.00 71.31 83 LYS A CA 1
ATOM 653 C C . LYS A 1 83 ? 13.392 -2.660 8.971 1.00 71.31 83 LYS A C 1
ATOM 655 O O . LYS A 1 83 ? 14.339 -2.766 8.191 1.00 71.31 83 LYS A O 1
ATOM 660 N N . ARG A 1 84 ? 12.124 -2.853 8.596 1.00 71.12 84 ARG A N 1
ATOM 661 C CA . ARG A 1 84 ? 11.705 -2.893 7.188 1.00 71.12 84 ARG A CA 1
ATOM 662 C C . ARG A 1 84 ? 11.382 -1.478 6.748 1.00 71.12 84 ARG A C 1
ATOM 664 O O . ARG A 1 84 ? 10.605 -0.801 7.418 1.00 71.12 84 ARG A O 1
ATOM 671 N N . ILE A 1 85 ? 11.977 -1.041 5.648 1.00 72.69 85 ILE A N 1
ATOM 672 C CA . ILE A 1 85 ? 11.657 0.255 5.062 1.00 72.69 85 ILE A CA 1
ATOM 673 C C . ILE A 1 85 ? 10.909 -0.015 3.763 1.00 72.69 85 ILE A C 1
ATOM 675 O O . ILE A 1 85 ? 11.420 -0.760 2.922 1.00 72.69 85 ILE A O 1
ATOM 679 N N . PRO A 1 86 ? 9.699 0.542 3.607 1.00 78.06 86 PRO A N 1
ATOM 680 C CA . PRO A 1 86 ? 9.015 0.469 2.339 1.00 78.06 86 PRO A CA 1
ATOM 681 C C . PRO A 1 86 ? 9.728 1.388 1.351 1.00 78.06 86 PRO A C 1
ATOM 683 O O . PRO A 1 86 ? 9.907 2.582 1.601 1.00 78.06 86 PRO A O 1
ATOM 686 N N . LEU A 1 87 ? 10.132 0.821 0.225 1.00 79.44 87 LEU A N 1
ATOM 687 C CA . LEU A 1 87 ? 10.580 1.576 -0.928 1.00 79.44 87 LEU A CA 1
ATOM 688 C C . LEU A 1 87 ? 9.432 1.595 -1.933 1.00 79.44 87 LEU A C 1
ATOM 690 O O . LEU A 1 87 ? 9.116 0.575 -2.543 1.00 79.44 87 LEU A O 1
ATOM 694 N N . PHE A 1 88 ? 8.782 2.752 -2.040 1.00 79.19 88 PHE A N 1
ATOM 695 C CA . PHE A 1 88 ? 7.698 2.983 -2.986 1.00 79.19 88 PHE A CA 1
ATOM 696 C C . PHE A 1 88 ? 8.235 3.632 -4.257 1.00 79.19 88 PHE A C 1
ATOM 698 O O . PHE A 1 88 ? 8.963 4.622 -4.193 1.00 79.19 88 PHE A O 1
ATOM 705 N N . ARG A 1 89 ? 7.808 3.094 -5.392 1.00 77.00 89 ARG A N 1
ATOM 706 C CA . ARG A 1 89 ? 7.965 3.625 -6.744 1.00 77.00 89 ARG A CA 1
ATOM 707 C C . ARG A 1 89 ? 6.542 3.911 -7.227 1.00 77.00 89 ARG A C 1
ATOM 709 O O . ARG A 1 89 ? 5.679 3.041 -7.122 1.00 77.00 89 ARG A O 1
ATOM 716 N N . GLY A 1 90 ? 6.238 5.157 -7.573 1.00 63.09 90 GLY A N 1
ATOM 717 C CA . GLY A 1 90 ? 4.886 5.573 -7.976 1.00 63.09 90 GLY A CA 1
ATOM 718 C C . GLY A 1 90 ? 4.816 5.837 -9.472 1.00 63.09 90 GLY A C 1
ATOM 719 O O . GLY A 1 90 ? 5.842 6.238 -9.997 1.00 63.09 90 GLY A O 1
ATOM 720 N N . LEU A 1 91 ? 3.632 5.605 -10.068 1.00 54.84 91 LEU A N 1
ATOM 721 C CA . LEU A 1 91 ? 3.075 5.977 -11.394 1.00 54.84 91 LEU A CA 1
ATOM 722 C C . LEU A 1 91 ? 3.945 5.930 -12.668 1.00 54.84 91 LEU A C 1
ATOM 724 O O . LEU A 1 91 ? 3.400 6.047 -13.759 1.00 54.84 91 LEU A O 1
ATOM 728 N N . ASP A 1 92 ? 5.242 5.688 -12.544 1.00 59.31 92 ASP A N 1
ATOM 729 C CA . ASP A 1 92 ? 6.230 5.868 -13.602 1.00 59.31 92 ASP A CA 1
ATOM 730 C C . ASP A 1 92 ? 6.964 4.557 -13.926 1.00 59.31 92 ASP A C 1
ATOM 732 O O . ASP A 1 92 ? 7.932 4.586 -14.673 1.00 59.31 92 ASP A O 1
ATOM 736 N N . CYS A 1 93 ? 6.542 3.403 -13.384 1.00 61.88 93 CYS A N 1
ATOM 737 C CA . CYS A 1 93 ? 6.896 2.124 -14.012 1.00 61.88 93 CYS A CA 1
ATOM 738 C C . CYS A 1 93 ? 6.071 2.020 -15.290 1.00 61.88 93 CYS A C 1
ATOM 740 O O . CYS A 1 93 ? 4.996 1.423 -15.312 1.00 61.88 93 CYS A O 1
ATOM 742 N N . ALA A 1 94 ? 6.523 2.729 -16.314 1.00 67.75 94 ALA A N 1
ATOM 743 C CA . ALA A 1 94 ? 5.835 2.853 -17.577 1.00 67.75 94 ALA A CA 1
ATOM 744 C C . ALA A 1 94 ? 6.088 1.626 -18.444 1.00 67.75 94 ALA A C 1
ATOM 746 O O . ALA A 1 94 ? 5.284 1.382 -19.334 1.00 67.75 94 ALA A O 1
ATOM 747 N N . THR A 1 95 ? 7.156 0.860 -18.187 1.00 85.12 95 THR A N 1
ATOM 748 C CA . THR A 1 95 ? 7.549 -0.263 -19.043 1.00 85.12 95 THR A CA 1
ATOM 749 C C . THR A 1 95 ? 7.705 -1.590 -18.311 1.00 85.12 95 THR A C 1
ATOM 751 O O . THR A 1 95 ? 8.059 -1.650 -17.130 1.00 85.12 95 THR A O 1
ATOM 754 N N . TRP A 1 96 ? 7.470 -2.678 -19.039 1.00 86.12 96 TRP A N 1
ATOM 755 C CA . TRP A 1 96 ? 7.671 -4.039 -18.549 1.00 86.12 96 TRP A CA 1
ATOM 756 C C . TRP A 1 96 ? 9.120 -4.278 -18.122 1.00 86.12 96 TRP A C 1
ATOM 758 O O . TRP A 1 96 ? 9.373 -4.861 -17.072 1.00 86.12 96 TRP A O 1
ATOM 768 N N . LYS A 1 97 ? 10.073 -3.708 -18.862 1.00 85.56 97 LYS A N 1
ATOM 769 C CA . LYS A 1 97 ? 11.503 -3.748 -18.544 1.00 85.56 97 LYS A CA 1
ATOM 770 C C . LYS A 1 97 ? 11.838 -3.153 -17.173 1.00 85.56 97 LYS A C 1
ATOM 772 O O . LYS A 1 97 ? 12.715 -3.658 -16.472 1.00 85.56 97 LYS A O 1
ATOM 777 N N . GLU A 1 98 ? 11.156 -2.083 -16.769 1.00 84.06 98 GLU A N 1
ATOM 778 C CA . GLU A 1 98 ? 11.333 -1.493 -15.437 1.00 84.06 98 GLU A CA 1
ATOM 779 C C . GLU A 1 98 ? 10.763 -2.386 -14.337 1.00 84.06 98 GLU A C 1
ATOM 781 O O . GLU A 1 98 ? 11.366 -2.490 -13.265 1.00 84.06 98 GLU A O 1
ATOM 786 N N . LEU A 1 99 ? 9.628 -3.044 -14.593 1.00 87.12 99 LEU A N 1
ATOM 787 C CA . LEU A 1 99 ? 9.079 -4.035 -13.673 1.00 87.12 99 LEU A CA 1
ATOM 788 C C . LEU A 1 99 ? 10.051 -5.209 -13.507 1.00 87.12 99 LEU A C 1
ATOM 790 O O . LEU A 1 99 ? 10.394 -5.549 -12.374 1.00 87.12 99 LEU A O 1
ATOM 794 N N . ASP A 1 100 ? 10.560 -5.759 -14.607 1.00 88.75 100 ASP A N 1
ATOM 795 C CA . ASP A 1 100 ? 11.513 -6.872 -14.597 1.00 88.75 100 ASP A CA 1
ATOM 796 C C . ASP A 1 100 ? 12.798 -6.483 -13.841 1.00 88.75 100 ASP A C 1
ATOM 798 O O . ASP A 1 100 ? 13.287 -7.227 -12.987 1.00 88.75 100 ASP A O 1
ATOM 802 N N . ALA A 1 101 ? 13.300 -5.256 -14.034 1.00 87.06 101 ALA A N 1
ATOM 803 C CA . ALA A 1 101 ? 14.441 -4.737 -13.279 1.00 87.06 101 ALA A CA 1
ATOM 804 C C . ALA A 1 101 ? 14.185 -4.693 -11.757 1.00 87.06 101 ALA A C 1
ATOM 806 O O . ALA A 1 101 ? 15.088 -4.981 -10.963 1.00 87.06 101 ALA A O 1
ATOM 807 N N . ILE A 1 102 ? 12.958 -4.371 -11.330 1.00 87.69 102 ILE A N 1
ATOM 808 C CA . ILE A 1 102 ? 12.557 -4.389 -9.914 1.00 87.69 102 ILE A CA 1
ATOM 809 C C . ILE A 1 102 ? 12.416 -5.825 -9.395 1.00 87.69 102 ILE A C 1
ATOM 811 O O . ILE A 1 102 ? 12.799 -6.095 -8.255 1.00 87.69 102 ILE A O 1
ATOM 815 N N . LEU A 1 103 ? 11.886 -6.746 -10.202 1.00 89.38 103 LEU A N 1
ATOM 816 C CA . LEU A 1 103 ? 11.730 -8.157 -9.836 1.00 89.38 103 LEU A CA 1
ATOM 817 C C . LEU A 1 103 ? 13.088 -8.854 -9.661 1.00 89.38 103 LEU A C 1
ATOM 819 O O . LEU A 1 103 ? 13.249 -9.661 -8.736 1.00 89.38 103 LEU A O 1
ATOM 823 N N . VAL A 1 104 ? 14.074 -8.497 -10.491 1.00 89.19 104 VAL A N 1
ATOM 824 C CA . VAL A 1 104 ? 15.471 -8.940 -10.370 1.00 89.19 104 VAL A CA 1
ATOM 825 C C . VAL A 1 104 ? 16.138 -8.304 -9.153 1.00 89.19 104 VAL A C 1
ATOM 827 O O . VAL A 1 104 ? 16.706 -9.010 -8.317 1.00 89.19 104 VAL A O 1
ATOM 830 N N . ASN A 1 105 ? 16.048 -6.978 -9.014 1.00 87.38 105 ASN A N 1
ATOM 831 C CA . ASN A 1 105 ? 16.639 -6.244 -7.903 1.00 87.38 105 ASN A CA 1
ATOM 832 C C . ASN A 1 105 ? 15.598 -5.357 -7.201 1.00 87.38 105 ASN A C 1
ATOM 834 O O . ASN A 1 105 ? 15.447 -4.177 -7.526 1.00 87.38 105 ASN A O 1
ATOM 838 N N . PRO A 1 106 ? 14.969 -5.855 -6.124 1.00 85.19 106 PRO A N 1
ATOM 839 C CA . PRO A 1 106 ? 13.967 -5.100 -5.374 1.00 85.19 106 PRO A CA 1
ATOM 840 C C . PRO A 1 106 ? 14.499 -3.837 -4.707 1.00 85.19 106 PRO A C 1
ATOM 842 O O . PRO A 1 106 ? 13.706 -3.037 -4.213 1.00 85.19 106 PRO A O 1
ATOM 845 N N . ARG A 1 107 ? 15.822 -3.644 -4.636 1.00 80.06 107 ARG A N 1
ATOM 846 C CA . ARG A 1 107 ? 16.452 -2.414 -4.134 1.00 80.06 107 ARG A CA 1
ATOM 847 C C . ARG A 1 107 ? 16.736 -1.399 -5.237 1.00 80.06 107 ARG A C 1
ATOM 849 O O . ARG A 1 107 ? 17.111 -0.278 -4.906 1.00 80.06 107 ARG A O 1
ATOM 856 N N . ALA A 1 108 ? 16.563 -1.758 -6.508 1.00 78.69 108 ALA A N 1
ATOM 857 C CA . ALA A 1 108 ? 16.806 -0.859 -7.624 1.00 78.69 108 ALA A CA 1
ATOM 858 C C . ALA A 1 108 ? 15.902 0.373 -7.518 1.00 78.69 108 ALA A C 1
ATOM 860 O O . ALA A 1 108 ? 14.684 0.271 -7.334 1.00 78.69 108 ALA A O 1
ATOM 861 N N . HIS A 1 109 ? 16.507 1.550 -7.603 1.00 68.25 109 HIS A N 1
ATOM 862 C CA . HIS A 1 109 ? 15.775 2.798 -7.730 1.00 68.25 109 HIS A CA 1
ATOM 863 C C . HIS A 1 109 ? 15.592 3.085 -9.217 1.00 68.25 109 HIS A C 1
ATOM 865 O O . HIS A 1 109 ? 16.568 3.091 -9.955 1.00 68.25 109 HIS A O 1
ATOM 871 N N . THR A 1 110 ? 14.363 3.363 -9.643 1.00 66.06 110 THR A N 1
ATOM 872 C CA . THR A 1 110 ? 14.067 3.767 -11.026 1.00 66.06 110 THR A CA 1
ATOM 873 C C . THR A 1 110 ? 14.265 5.272 -11.240 1.00 66.06 110 THR A C 1
ATOM 875 O O . THR A 1 110 ? 13.934 5.793 -12.288 1.00 66.06 110 THR A O 1
ATOM 878 N N . GLY A 1 111 ? 14.755 6.016 -10.238 1.00 62.69 111 GLY A N 1
ATOM 879 C CA . GLY A 1 111 ? 14.844 7.487 -10.283 1.00 62.69 111 GLY A CA 1
ATOM 880 C C . GLY A 1 111 ? 13.495 8.203 -10.118 1.00 62.69 111 GLY A C 1
ATOM 881 O O . GLY A 1 111 ? 13.458 9.382 -9.771 1.00 62.69 111 GLY A O 1
ATOM 882 N N . HIS A 1 112 ? 12.388 7.473 -10.249 1.00 58.78 112 HIS A N 1
ATOM 883 C CA . HIS A 1 112 ? 11.026 7.972 -10.124 1.00 58.78 112 HIS A CA 1
ATOM 884 C C . HIS A 1 112 ? 10.514 7.952 -8.675 1.00 58.78 112 HIS A C 1
ATOM 886 O O . HIS A 1 112 ? 10.751 7.018 -7.905 1.00 58.78 112 HIS A O 1
ATOM 892 N N . GLY A 1 113 ? 9.813 9.015 -8.268 1.00 55.28 113 GLY A N 1
ATOM 893 C CA . GLY A 1 113 ? 9.189 9.132 -6.941 1.00 55.28 113 GLY A CA 1
ATOM 894 C C . GLY A 1 113 ? 10.123 9.471 -5.768 1.00 55.28 113 GLY A C 1
ATOM 895 O O . GLY A 1 113 ? 9.631 9.776 -4.678 1.00 55.28 113 GLY A O 1
ATOM 896 N N . TYR A 1 114 ? 11.447 9.496 -5.964 1.00 56.34 114 TYR A N 1
ATOM 897 C CA . TYR A 1 114 ? 12.399 9.939 -4.942 1.00 56.34 114 TYR A CA 1
ATOM 898 C C . TYR A 1 114 ? 12.848 11.373 -5.215 1.00 56.34 114 TYR A C 1
ATOM 900 O O . TYR A 1 114 ? 13.628 11.635 -6.122 1.00 56.34 114 TYR A O 1
ATOM 908 N N . ARG A 1 115 ? 12.370 12.319 -4.401 1.00 61.12 115 ARG A N 1
ATOM 909 C CA . ARG A 1 115 ? 12.905 13.682 -4.420 1.00 61.12 115 ARG A CA 1
ATOM 910 C C . ARG A 1 115 ? 14.105 13.763 -3.494 1.00 61.12 115 ARG A C 1
ATOM 912 O O . ARG A 1 115 ? 13.982 13.480 -2.297 1.00 61.12 115 ARG A O 1
ATOM 919 N N . THR A 1 116 ? 15.239 14.214 -4.015 1.00 67.62 116 THR A N 1
ATOM 920 C CA . THR A 1 116 ? 16.379 14.588 -3.178 1.00 67.62 116 THR A CA 1
ATOM 921 C C . THR A 1 116 ? 15.964 15.680 -2.191 1.00 67.62 116 THR A C 1
ATOM 923 O O . THR A 1 116 ? 14.979 16.400 -2.387 1.00 67.62 116 THR A O 1
ATOM 926 N N . LYS A 1 117 ? 16.716 15.827 -1.096 1.00 67.44 117 LYS A N 1
ATOM 927 C CA . LYS A 1 117 ? 16.476 16.908 -0.128 1.00 67.44 117 LYS A CA 1
ATOM 928 C C . LYS A 1 117 ? 16.465 18.280 -0.822 1.00 67.44 117 LYS A C 1
ATOM 930 O O . LYS A 1 117 ? 15.595 19.091 -0.514 1.00 67.44 117 LYS A O 1
ATOM 935 N N . ALA A 1 118 ? 17.347 18.470 -1.805 1.00 69.19 118 ALA A N 1
ATOM 936 C CA . ALA A 1 118 ? 17.411 19.661 -2.647 1.00 69.19 118 ALA A CA 1
ATOM 937 C C . ALA A 1 118 ? 16.145 19.841 -3.503 1.00 69.19 118 ALA A C 1
ATOM 939 O O . ALA A 1 118 ? 15.520 20.893 -3.445 1.00 69.19 118 ALA A O 1
ATOM 940 N N . GLN A 1 119 ? 15.676 18.799 -4.198 1.00 73.31 119 GLN A N 1
ATOM 941 C CA . GLN A 1 119 ? 14.432 18.855 -4.986 1.00 73.31 119 GLN A CA 1
ATOM 942 C C . GLN A 1 119 ? 13.191 19.131 -4.119 1.00 73.31 119 GLN A C 1
ATOM 944 O O . GLN A 1 119 ? 12.261 19.813 -4.546 1.00 73.31 119 GLN A O 1
ATOM 949 N N . ARG A 1 120 ? 13.157 18.628 -2.875 1.00 68.56 120 ARG A N 1
ATOM 950 C CA . ARG A 1 120 ? 12.081 18.943 -1.916 1.00 68.56 120 ARG A CA 1
ATOM 951 C C . ARG A 1 120 ? 12.129 20.399 -1.453 1.00 68.56 120 ARG A C 1
ATOM 953 O O . ARG A 1 120 ? 11.069 20.984 -1.255 1.00 68.56 120 ARG A O 1
ATOM 960 N N . GLN A 1 121 ? 13.323 20.959 -1.258 1.00 71.38 121 GLN A N 1
ATOM 961 C CA . GLN A 1 121 ? 13.509 22.366 -0.893 1.00 71.38 121 GLN A CA 1
ATOM 962 C C . GLN A 1 121 ? 13.156 23.300 -2.057 1.00 71.38 121 GLN A C 1
ATOM 964 O O . GLN A 1 121 ? 12.394 24.235 -1.844 1.00 71.38 121 GLN A O 1
ATOM 969 N N . ALA A 1 122 ? 13.595 22.986 -3.277 1.00 71.56 122 ALA A N 1
ATOM 970 C CA . ALA A 1 122 ? 13.276 23.748 -4.484 1.00 71.56 122 ALA A CA 1
ATOM 971 C C . ALA A 1 122 ? 11.762 23.813 -4.741 1.00 71.56 122 ALA A C 1
ATOM 973 O O . ALA A 1 122 ? 11.211 24.899 -4.875 1.00 71.56 122 ALA A O 1
ATOM 974 N N . LYS A 1 123 ? 11.049 22.679 -4.660 1.00 68.88 123 LYS A N 1
ATOM 975 C CA . LYS A 1 123 ? 9.583 22.671 -4.809 1.00 68.88 123 LYS A CA 1
ATOM 976 C C . LYS A 1 123 ? 8.866 23.500 -3.732 1.00 68.88 123 LYS A C 1
ATOM 978 O O . LYS A 1 123 ? 7.815 24.077 -3.990 1.00 68.88 123 LYS A O 1
ATOM 983 N N . LYS A 1 124 ? 9.420 23.553 -2.515 1.00 67.50 124 LYS A N 1
ATOM 984 C CA . LYS A 1 124 ? 8.878 24.368 -1.416 1.00 67.50 124 LYS A CA 1
ATOM 985 C C . LYS A 1 124 ? 9.068 25.869 -1.670 1.00 67.50 124 LYS A C 1
ATOM 987 O O . LYS A 1 124 ? 8.238 26.645 -1.223 1.00 67.50 124 LYS A O 1
ATOM 992 N N . MET A 1 125 ? 10.138 26.256 -2.364 1.00 63.91 125 MET A N 1
ATOM 993 C CA . MET A 1 125 ? 10.384 27.640 -2.787 1.00 63.91 125 MET A CA 1
ATOM 994 C C . MET A 1 125 ? 9.504 28.024 -3.984 1.00 63.91 125 MET A C 1
ATOM 996 O O . MET A 1 125 ? 8.967 29.122 -4.017 1.00 63.91 125 MET A O 1
ATOM 1000 N N . GLU A 1 126 ? 9.291 27.091 -4.913 1.00 61.38 126 GLU A N 1
ATOM 1001 C CA . GLU A 1 126 ? 8.461 27.277 -6.109 1.00 61.38 126 GLU A CA 1
ATOM 1002 C C . GLU A 1 126 ? 6.968 27.466 -5.786 1.00 61.38 126 GLU A C 1
ATOM 1004 O O . GLU A 1 126 ? 6.280 28.223 -6.456 1.00 61.38 126 GLU A O 1
ATOM 1009 N N . HIS A 1 127 ? 6.457 26.826 -4.725 1.00 62.53 127 HIS A N 1
ATOM 1010 C CA . HIS A 1 127 ? 5.058 26.993 -4.294 1.00 62.53 127 HIS A CA 1
ATOM 1011 C C . HIS A 1 127 ? 4.804 28.276 -3.481 1.00 62.53 127 HIS A C 1
ATOM 1013 O O . HIS A 1 127 ? 3.700 28.450 -2.968 1.00 62.53 127 HIS A O 1
ATOM 1019 N N . GLY A 1 128 ? 5.799 29.166 -3.369 1.00 51.16 128 GLY A N 1
ATOM 1020 C CA . GLY A 1 128 ? 5.729 30.385 -2.567 1.00 51.16 128 GLY A CA 1
ATOM 1021 C C . GLY A 1 128 ? 5.519 30.114 -1.067 1.00 51.16 128 GLY A C 1
ATOM 1022 O O . GLY A 1 128 ? 5.113 29.023 -0.651 1.00 51.16 128 GLY A O 1
ATOM 1023 N N . PRO A 1 129 ? 5.802 31.082 -0.182 1.00 53.62 129 PRO A N 1
ATOM 1024 C CA . PRO A 1 129 ? 5.245 31.014 1.159 1.00 53.62 129 PRO A CA 1
ATOM 1025 C C . PRO A 1 129 ? 3.716 31.032 1.031 1.00 53.62 129 PRO A C 1
ATOM 1027 O O . PRO A 1 129 ? 3.159 31.882 0.340 1.00 53.62 129 PRO A O 1
ATOM 1030 N N . ALA A 1 130 ? 3.032 30.095 1.693 1.00 51.81 130 ALA A N 1
ATOM 1031 C CA . ALA A 1 130 ? 1.597 30.234 1.914 1.00 51.81 130 ALA A CA 1
ATOM 1032 C C . ALA A 1 130 ? 1.345 31.639 2.485 1.00 51.81 130 ALA A C 1
ATOM 1034 O O . ALA A 1 130 ? 2.072 32.050 3.394 1.00 51.81 130 ALA A O 1
ATOM 1035 N N . ALA A 1 131 ? 0.372 32.359 1.915 1.00 47.00 131 ALA A N 1
ATOM 1036 C CA . ALA A 1 131 ? 0.017 33.716 2.319 1.00 47.00 131 ALA A CA 1
ATOM 1037 C C . ALA A 1 131 ? -0.012 33.850 3.856 1.00 47.00 131 ALA A C 1
ATOM 1039 O O . ALA A 1 131 ? -0.459 32.908 4.527 1.00 47.00 131 ALA A O 1
ATOM 1040 N N . PRO A 1 132 ? 0.469 34.972 4.425 1.00 44.91 132 PRO A N 1
ATOM 1041 C CA . PRO A 1 132 ? 0.455 35.181 5.867 1.00 44.91 132 PRO A CA 1
ATOM 1042 C C . PRO A 1 132 ? -0.972 34.992 6.387 1.00 44.91 132 PRO A C 1
ATOM 1044 O O . PRO A 1 132 ? -1.896 35.703 5.999 1.00 44.91 132 PRO A O 1
ATOM 1047 N N . GLN A 1 133 ? -1.166 33.975 7.227 1.00 47.16 133 GLN A N 1
ATOM 1048 C CA . GLN A 1 133 ? -2.433 33.737 7.909 1.00 47.16 133 GLN A CA 1
ATOM 1049 C C . GLN A 1 133 ? -2.571 34.736 9.057 1.00 47.16 133 GLN A C 1
ATOM 1051 O O . GLN A 1 133 ? -2.406 34.366 10.215 1.00 47.16 133 GLN A O 1
ATOM 1056 N N . ASP A 1 134 ? -2.852 35.994 8.730 1.00 48.72 134 ASP A N 1
ATOM 1057 C CA . ASP A 1 134 ? -2.976 37.084 9.706 1.00 48.72 134 ASP A CA 1
ATOM 1058 C C . ASP A 1 134 ? -4.407 37.279 10.243 1.00 48.72 134 ASP A C 1
ATOM 1060 O O . ASP A 1 134 ? -4.759 38.335 10.754 1.00 48.72 134 ASP A O 1
ATOM 1064 N N . THR A 1 135 ? -5.261 36.251 10.181 1.00 47.22 135 THR A N 1
ATOM 1065 C CA . THR A 1 135 ? -6.610 36.305 10.786 1.00 47.22 135 THR A CA 1
ATOM 1066 C C . THR A 1 135 ? -7.015 35.065 11.581 1.00 47.22 135 THR A C 1
ATOM 1068 O O . THR A 1 135 ? -8.169 34.947 11.988 1.00 47.22 135 THR A O 1
ATOM 1071 N N . LEU A 1 136 ? -6.086 34.153 11.891 1.00 48.66 136 LEU A N 1
ATOM 1072 C CA . LEU A 1 136 ? -6.352 33.090 12.866 1.00 48.66 136 LEU A CA 1
ATOM 1073 C C . LEU A 1 136 ? -5.612 33.380 14.177 1.00 48.66 136 LEU A C 1
ATOM 1075 O O . LEU A 1 136 ? -4.409 33.643 14.141 1.00 48.66 136 LEU A O 1
ATOM 1079 N N . PRO A 1 137 ? -6.294 33.314 15.339 1.00 45.81 137 PRO A N 1
ATOM 1080 C CA . PRO A 1 137 ? -5.651 33.549 16.622 1.00 45.81 137 PRO A CA 1
ATOM 1081 C C . PRO A 1 137 ? -4.474 32.578 16.805 1.00 45.81 137 PRO A C 1
ATOM 1083 O O . PRO A 1 137 ? -4.549 31.418 16.375 1.00 45.81 137 PRO A O 1
ATOM 1086 N N . PRO A 1 138 ? -3.370 33.032 17.422 1.00 42.25 138 PRO A N 1
ATOM 1087 C CA . PRO A 1 138 ? -2.140 32.263 17.489 1.00 42.25 138 PRO A CA 1
ATOM 1088 C C . PRO A 1 138 ? -2.389 30.910 18.157 1.00 42.25 138 PRO A C 1
ATOM 1090 O O . PRO A 1 138 ? -2.955 30.828 19.249 1.00 42.25 138 PRO A O 1
ATOM 1093 N N . LYS A 1 139 ? -1.919 29.834 17.511 1.00 46.00 139 LYS A N 1
ATOM 1094 C CA . LYS A 1 139 ? -1.833 28.511 18.141 1.00 46.00 139 LYS A CA 1
ATOM 1095 C C . LYS A 1 139 ? -1.124 28.660 19.495 1.00 46.00 139 LYS A C 1
ATOM 1097 O O . LYS A 1 139 ? -0.063 29.292 19.534 1.00 46.00 139 LYS A O 1
ATOM 1102 N N . PRO A 1 140 ? -1.655 28.079 20.586 1.00 41.09 140 PRO A N 1
ATOM 1103 C CA . PRO A 1 140 ? -1.029 28.191 21.894 1.00 41.09 140 PRO A CA 1
ATOM 1104 C C . PRO A 1 140 ? 0.411 27.677 21.816 1.00 41.09 140 PRO A C 1
ATOM 1106 O O . PRO A 1 140 ? 0.672 26.563 21.353 1.00 41.09 140 PRO A O 1
ATOM 1109 N N . LYS A 1 141 ? 1.347 28.541 22.225 1.00 43.03 141 LYS A N 1
ATOM 1110 C CA . LYS A 1 141 ? 2.784 28.263 22.259 1.00 43.03 141 LYS A CA 1
ATOM 1111 C C . LYS A 1 141 ? 3.020 26.985 23.064 1.00 43.03 141 LYS A C 1
ATOM 1113 O O . LYS A 1 141 ? 2.415 26.788 24.117 1.00 43.03 141 LYS A O 1
ATOM 1118 N N . HIS A 1 142 ? 3.896 26.124 22.548 1.00 40.19 142 HIS A N 1
ATOM 1119 C CA . HIS A 1 142 ? 4.347 24.906 23.210 1.00 40.19 142 HIS A CA 1
ATOM 1120 C C . HIS A 1 142 ? 4.622 25.158 24.698 1.00 40.19 142 HIS A C 1
ATOM 1122 O O . HIS A 1 142 ? 5.551 25.883 25.050 1.00 40.19 142 HIS A O 1
ATOM 1128 N N . ARG A 1 143 ? 3.832 24.516 25.568 1.00 42.19 143 ARG A N 1
ATOM 1129 C CA . ARG A 1 143 ? 4.214 24.301 26.965 1.00 42.19 143 ARG A CA 1
ATOM 1130 C C . ARG A 1 143 ? 5.580 23.591 26.951 1.00 42.19 143 ARG A C 1
ATOM 1132 O O . ARG A 1 143 ? 5.714 22.613 26.207 1.00 42.19 143 ARG A O 1
ATOM 1139 N N . PRO A 1 144 ? 6.584 24.064 27.708 1.00 34.16 144 PRO A N 1
ATOM 1140 C CA . PRO A 1 144 ? 7.896 23.433 27.735 1.00 34.16 144 PRO A CA 1
ATOM 1141 C C . PRO A 1 144 ? 7.745 21.960 28.123 1.00 34.16 144 PRO A C 1
ATOM 1143 O O . PRO A 1 144 ? 7.075 21.624 29.102 1.00 34.16 144 PRO A O 1
ATOM 1146 N N . GLN A 1 145 ? 8.318 21.074 27.306 1.00 44.94 145 GLN A N 1
ATOM 1147 C CA . GLN A 1 145 ? 8.413 19.663 27.657 1.00 44.94 145 GLN A CA 1
ATOM 1148 C C . GLN A 1 145 ? 9.408 19.530 28.815 1.00 44.94 145 GLN A C 1
ATOM 1150 O O . GLN A 1 145 ? 10.510 20.072 28.700 1.00 44.94 145 GLN A O 1
ATOM 1155 N N . PRO A 1 146 ? 9.079 18.818 29.907 1.00 35.53 146 PRO A N 1
ATOM 1156 C CA . PRO A 1 146 ? 10.088 18.460 30.889 1.00 35.53 146 PRO A CA 1
ATOM 1157 C C . PRO A 1 146 ? 11.166 17.615 30.202 1.00 35.53 146 PRO A C 1
ATOM 1159 O O . PRO A 1 146 ? 10.873 16.692 29.434 1.00 35.53 146 PRO A O 1
ATOM 1162 N N . SER A 1 147 ? 12.419 17.987 30.447 1.00 37.34 147 SER A N 1
ATOM 1163 C CA . SER A 1 147 ? 13.617 17.331 29.943 1.00 37.34 147 SER A CA 1
ATOM 1164 C C . SER A 1 147 ? 13.565 15.836 30.252 1.00 37.34 147 SER A C 1
ATOM 1166 O O . SER A 1 147 ? 13.486 15.398 31.398 1.00 37.34 147 SER A O 1
ATOM 1168 N N . ARG A 1 148 ? 13.590 15.026 29.194 1.00 42.34 148 ARG A N 1
ATOM 1169 C CA . ARG A 1 148 ? 13.616 13.569 29.288 1.00 42.34 148 ARG A CA 1
ATOM 1170 C C . ARG A 1 148 ? 15.015 13.149 29.738 1.00 42.34 148 ARG A C 1
ATOM 1172 O O . ARG A 1 148 ? 15.893 12.921 28.908 1.00 42.34 148 ARG A O 1
ATOM 1179 N N . GLY A 1 149 ? 15.222 13.109 31.053 1.00 35.72 149 GLY A N 1
ATOM 1180 C CA . GLY A 1 149 ? 16.392 12.495 31.669 1.00 35.72 149 GLY A CA 1
ATOM 1181 C C . GLY A 1 149 ? 16.583 11.077 31.129 1.00 35.72 149 GLY A C 1
ATOM 1182 O O . GLY A 1 149 ? 15.632 10.307 30.991 1.00 35.72 149 GLY A O 1
ATOM 1183 N N . LYS A 1 150 ? 17.821 10.773 30.749 1.00 36.78 150 LYS A N 1
ATOM 1184 C CA . LYS A 1 150 ? 18.278 9.460 30.289 1.00 36.78 150 LYS A CA 1
ATOM 1185 C C . LYS A 1 150 ? 18.045 8.462 31.439 1.00 36.78 150 LYS A C 1
ATOM 1187 O O . LYS A 1 150 ? 18.600 8.701 32.507 1.00 36.78 150 LYS A O 1
ATOM 1192 N N . PRO A 1 151 ? 17.261 7.380 31.285 1.00 37.12 151 PRO A N 1
ATOM 1193 C CA . PRO A 1 151 ? 17.177 6.384 32.339 1.00 37.12 151 PRO A CA 1
ATOM 1194 C C . PRO A 1 151 ? 18.453 5.543 32.297 1.00 37.12 151 PRO A C 1
ATOM 1196 O O . PRO A 1 151 ? 18.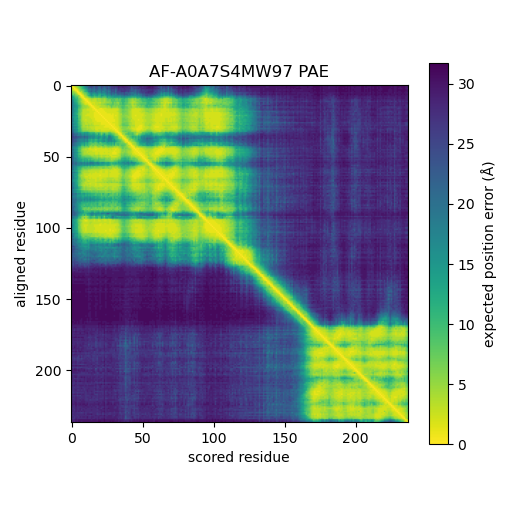632 4.700 31.419 1.00 37.12 151 PRO A O 1
ATOM 1199 N N . THR A 1 152 ? 19.363 5.820 33.223 1.00 36.50 152 THR A N 1
ATOM 1200 C CA . THR A 1 152 ? 20.303 4.830 33.744 1.00 36.50 152 THR A CA 1
ATOM 1201 C C . THR A 1 152 ? 19.482 3.782 34.484 1.00 36.50 152 THR A C 1
ATOM 1203 O O . THR A 1 152 ? 18.726 4.114 35.393 1.00 36.50 152 THR A O 1
ATOM 1206 N N . SER A 1 153 ? 19.586 2.529 34.054 1.00 37.34 153 SER A N 1
ATOM 1207 C CA . SER A 1 153 ? 18.963 1.390 34.723 1.00 37.34 153 SER A CA 1
ATOM 1208 C C . SER A 1 153 ? 19.547 1.201 36.124 1.00 37.34 153 SER A C 1
ATOM 1210 O O . SER A 1 153 ? 20.771 1.140 36.247 1.00 37.34 153 SER A O 1
ATOM 1212 N N . PRO A 1 154 ? 18.714 0.950 37.141 1.00 38.75 154 PRO A N 1
ATOM 1213 C CA . PRO A 1 154 ? 19.078 0.046 38.208 1.00 38.75 154 PRO A CA 1
ATOM 1214 C C . PRO A 1 154 ? 18.266 -1.241 38.069 1.00 38.75 154 PRO A C 1
ATOM 1216 O O . PRO A 1 154 ? 17.052 -1.246 37.872 1.00 38.75 154 PRO A O 1
ATOM 1219 N N . ASN A 1 155 ? 19.003 -2.337 38.129 1.00 47.78 155 ASN A N 1
ATOM 1220 C CA . ASN A 1 155 ? 18.521 -3.699 38.222 1.00 47.78 155 ASN A CA 1
ATOM 1221 C C . ASN A 1 155 ? 17.768 -3.888 39.550 1.00 47.78 155 ASN A C 1
ATOM 1223 O O . ASN A 1 155 ? 18.373 -3.639 40.586 1.00 47.78 155 ASN A O 1
ATOM 1227 N N . PHE A 1 156 ? 16.510 -4.339 39.529 1.00 32.81 156 PHE A N 1
ATOM 1228 C CA . PHE A 1 156 ? 15.877 -5.034 40.655 1.00 32.81 156 PHE A CA 1
ATOM 1229 C C . PHE A 1 156 ? 14.840 -6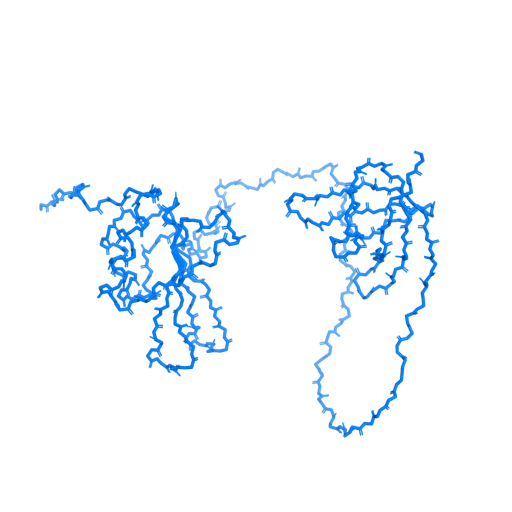.044 40.142 1.00 32.81 156 PHE A C 1
ATOM 1231 O O . PHE A 1 156 ? 14.083 -5.782 39.208 1.00 32.81 156 PHE A O 1
ATOM 1238 N N . GLU A 1 157 ? 14.906 -7.215 40.762 1.00 32.03 157 GLU A N 1
ATOM 1239 C CA . GLU A 1 157 ? 14.169 -8.464 40.561 1.00 32.03 157 GLU A CA 1
ATOM 1240 C C . GLU A 1 157 ? 12.652 -8.388 40.870 1.00 32.03 157 GLU A C 1
ATOM 1242 O O . GLU A 1 157 ? 12.166 -7.349 41.322 1.00 32.03 157 GLU A O 1
ATOM 1247 N N . PRO A 1 158 ? 11.867 -9.450 40.569 1.00 53.06 158 PRO A N 1
ATOM 1248 C CA . PRO A 1 158 ? 10.430 -9.359 40.339 1.00 53.06 158 PRO A CA 1
ATOM 1249 C C . PRO A 1 158 ? 9.612 -9.532 41.625 1.00 53.06 158 PRO A C 1
ATOM 1251 O O . PRO A 1 158 ? 9.820 -10.472 42.386 1.00 53.06 158 PRO A O 1
ATOM 1254 N N . ALA A 1 159 ? 8.608 -8.677 41.826 1.00 33.09 159 ALA A N 1
ATOM 1255 C CA . ALA A 1 159 ? 7.573 -8.880 42.834 1.00 33.09 159 ALA A CA 1
ATOM 1256 C C . ALA A 1 159 ? 6.240 -8.275 42.369 1.00 33.09 159 ALA A C 1
ATOM 1258 O O . ALA A 1 159 ? 6.201 -7.254 41.684 1.00 33.09 159 ALA A O 1
ATOM 1259 N N . ALA A 1 160 ? 5.165 -8.982 42.699 1.00 39.22 160 ALA A N 1
ATOM 1260 C CA . ALA A 1 160 ? 3.773 -8.692 42.382 1.00 39.22 160 ALA A CA 1
ATOM 1261 C C . ALA A 1 160 ? 3.249 -7.380 43.013 1.00 39.22 160 ALA A C 1
ATOM 1263 O O . ALA A 1 160 ? 3.953 -6.765 43.813 1.00 39.22 160 ALA A O 1
ATOM 1264 N N . THR A 1 161 ? 1.969 -7.059 42.722 1.00 38.53 161 THR A N 1
ATOM 1265 C CA . THR A 1 161 ? 1.116 -6.084 43.460 1.00 38.53 161 THR A CA 1
ATOM 1266 C C . THR A 1 161 ? 1.357 -4.638 42.943 1.00 38.53 161 THR A C 1
ATOM 1268 O O . THR A 1 161 ? 2.489 -4.240 42.735 1.00 38.53 161 THR A O 1
ATOM 1271 N N . GLU A 1 162 ? 0.434 -3.719 42.637 1.00 38.81 162 GLU A N 1
ATOM 1272 C CA . GLU A 1 162 ? -1.009 -3.573 42.805 1.00 38.81 162 GLU A CA 1
ATOM 1273 C C . GLU A 1 162 ? -1.386 -2.140 42.328 1.00 38.81 162 GLU A C 1
ATOM 1275 O O . GLU A 1 162 ? -0.628 -1.196 42.526 1.00 38.81 162 GLU A O 1
ATOM 1280 N N . GLN A 1 163 ? -2.539 -1.972 41.668 1.00 44.03 163 GLN A N 1
ATOM 1281 C CA . GLN A 1 163 ? -3.285 -0.710 41.456 1.00 44.03 163 GLN A CA 1
ATOM 1282 C C . GLN A 1 163 ? -2.566 0.571 40.959 1.00 44.03 163 GLN A C 1
ATOM 1284 O O . GLN A 1 163 ? -2.229 1.477 41.721 1.00 44.03 163 GLN A O 1
ATOM 1289 N N . ALA A 1 164 ? -2.627 0.798 39.640 1.00 39.88 164 ALA A N 1
ATOM 1290 C CA . ALA A 1 164 ? -2.799 2.152 39.101 1.00 39.88 164 ALA A CA 1
ATOM 1291 C C . ALA A 1 164 ? -4.303 2.434 38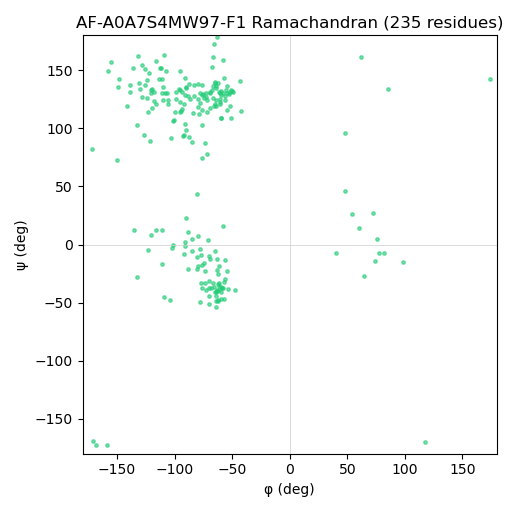.944 1.00 39.88 164 ALA A C 1
ATOM 1293 O O . ALA A 1 164 ? -4.972 1.915 38.051 1.00 39.88 164 ALA A O 1
ATOM 1294 N N . ARG A 1 165 ? -4.832 3.222 39.881 1.00 41.47 165 ARG A N 1
ATOM 1295 C CA . ARG A 1 165 ? -6.239 3.607 40.039 1.00 41.47 165 ARG A CA 1
ATOM 1296 C C . ARG A 1 165 ? -6.833 4.161 38.738 1.00 41.47 165 ARG A C 1
ATOM 1298 O O . ARG A 1 165 ? -6.525 5.274 38.319 1.00 41.47 165 ARG A O 1
ATOM 1305 N N . ILE A 1 166 ? -7.720 3.381 38.124 1.00 48.59 166 ILE A N 1
ATOM 1306 C CA . ILE A 1 166 ? -8.674 3.849 37.121 1.00 48.59 166 ILE A CA 1
ATOM 1307 C C . ILE A 1 166 ? -9.924 4.259 37.890 1.00 48.59 166 ILE A C 1
ATOM 1309 O O . ILE A 1 166 ? -10.745 3.412 38.232 1.00 48.59 166 ILE A O 1
ATOM 1313 N N . THR A 1 167 ? -10.079 5.550 38.159 1.00 47.12 167 THR A N 1
ATOM 1314 C CA . THR A 1 167 ? -11.295 6.050 38.801 1.00 47.12 167 THR A CA 1
ATOM 1315 C C . THR A 1 167 ? -11.792 7.270 38.050 1.00 47.12 167 THR A C 1
ATOM 1317 O O . THR A 1 167 ? -11.213 8.346 38.150 1.00 47.12 167 THR A O 1
ATOM 1320 N N . THR A 1 168 ? -12.828 7.066 37.237 1.00 53.12 168 THR A N 1
ATOM 1321 C CA . THR A 1 168 ? -14.098 7.817 37.241 1.00 53.12 168 THR A CA 1
ATOM 1322 C C . THR A 1 168 ? -15.037 7.082 36.276 1.00 53.12 168 THR A C 1
ATOM 1324 O O . THR A 1 168 ? -15.143 7.420 35.107 1.00 53.12 168 THR A O 1
ATOM 1327 N N . ALA A 1 169 ? -15.693 6.017 36.743 1.00 56.88 169 ALA A N 1
ATOM 1328 C CA . ALA A 1 169 ? -16.735 5.310 35.989 1.00 56.88 169 ALA A CA 1
ATOM 1329 C C . ALA A 1 169 ? -18.088 6.044 36.086 1.00 56.88 169 ALA A C 1
ATOM 1331 O O . ALA A 1 169 ? -19.123 5.429 36.327 1.00 56.88 169 ALA A O 1
ATOM 1332 N N . ALA A 1 170 ? -18.081 7.374 35.958 1.00 67.75 170 ALA A N 1
ATOM 1333 C CA . ALA A 1 170 ? -19.319 8.131 35.869 1.00 67.75 170 ALA A CA 1
ATOM 1334 C C . ALA A 1 170 ? -19.856 7.976 34.445 1.00 67.75 170 ALA A C 1
ATOM 1336 O O . ALA A 1 170 ? -19.161 8.267 33.466 1.00 67.75 170 ALA A O 1
ATOM 1337 N N . THR A 1 171 ? -21.079 7.466 34.342 1.00 79.62 171 THR A N 1
ATOM 1338 C CA . THR A 1 171 ? -21.825 7.463 33.088 1.00 79.62 171 THR A CA 1
ATOM 1339 C C . THR A 1 171 ? -22.334 8.884 32.869 1.00 79.62 171 THR A C 1
ATOM 1341 O O . THR A 1 171 ? -23.094 9.399 33.684 1.00 79.62 171 THR A O 1
ATOM 1344 N N . VAL A 1 172 ? -21.857 9.535 31.813 1.00 84.44 172 VAL A N 1
ATOM 1345 C CA . VAL A 1 172 ? -22.128 10.937 31.489 1.00 84.44 172 VAL A CA 1
ATOM 1346 C C . VAL A 1 172 ? -22.945 10.999 30.206 1.00 84.44 172 VAL A C 1
ATOM 1348 O O . VAL A 1 172 ? -22.734 10.218 29.272 1.00 84.44 172 VAL A O 1
ATOM 1351 N N . ARG A 1 173 ? -23.891 11.936 30.158 1.00 87.88 173 ARG A N 1
ATOM 1352 C CA . ARG A 1 173 ? -24.664 12.247 28.957 1.00 87.88 173 ARG A CA 1
ATOM 1353 C C . ARG A 1 173 ? -24.028 13.411 28.209 1.00 87.88 173 ARG A C 1
ATOM 1355 O O . ARG A 1 173 ? -23.363 14.275 28.780 1.00 87.88 173 ARG A O 1
ATOM 1362 N N . GLY A 1 174 ? -24.193 13.401 26.898 1.00 89.69 174 GLY A N 1
ATOM 1363 C CA . GLY A 1 174 ? -23.671 14.445 26.039 1.00 89.69 174 GLY A CA 1
ATOM 1364 C C . GLY A 1 174 ? -24.229 14.359 24.632 1.00 89.69 174 GLY A C 1
ATOM 1365 O O . GLY A 1 174 ? -25.122 13.566 24.333 1.00 89.69 174 GLY A O 1
ATOM 1366 N N . ARG A 1 175 ? -23.681 15.187 23.750 1.00 89.69 175 ARG A N 1
ATOM 1367 C CA . ARG A 1 175 ? -24.037 15.222 22.331 1.00 89.69 175 ARG A CA 1
ATOM 1368 C C . ARG A 1 175 ? -22.813 14.969 21.472 1.00 89.69 175 ARG A C 1
ATOM 1370 O O . ARG A 1 175 ? -21.695 15.346 21.821 1.00 89.69 175 ARG A O 1
ATOM 1377 N N . VAL A 1 176 ? -23.019 14.333 20.328 1.00 89.06 176 VAL A N 1
ATOM 1378 C CA . VAL A 1 176 ? -21.961 14.176 19.328 1.00 89.06 176 VAL A CA 1
ATOM 1379 C C . VAL A 1 176 ? -21.669 15.543 18.718 1.00 89.06 176 VAL A C 1
ATOM 1381 O O . VAL A 1 176 ? -22.538 16.130 18.079 1.00 89.06 176 VAL A O 1
ATOM 1384 N N . ARG A 1 177 ? -20.447 16.051 18.896 1.00 85.69 177 ARG A N 1
ATOM 1385 C CA . ARG A 1 177 ? -20.016 17.295 18.251 1.00 85.69 177 ARG A CA 1
ATOM 1386 C C . ARG A 1 177 ? -19.672 17.049 16.794 1.00 85.69 177 ARG A C 1
ATOM 1388 O O . ARG A 1 177 ? -20.131 17.777 15.926 1.00 85.69 177 ARG A O 1
ATOM 1395 N N . PHE A 1 178 ? -18.856 16.027 16.551 1.00 82.81 178 PHE A N 1
ATOM 1396 C CA . PHE A 1 178 ? -18.631 15.498 15.214 1.00 82.81 178 PHE A CA 1
ATOM 1397 C C . PHE A 1 178 ? -18.120 14.062 15.277 1.00 82.81 178 PHE A C 1
ATOM 1399 O O . PHE A 1 178 ? -17.384 13.700 16.204 1.00 82.81 178 PHE A O 1
ATOM 1406 N N . TYR A 1 179 ? -18.441 13.253 14.270 1.00 82.94 179 TYR A N 1
ATOM 1407 C CA . TYR A 1 179 ? -17.857 11.920 14.118 1.00 82.94 179 TYR A CA 1
ATOM 1408 C C . TYR A 1 179 ? -17.565 11.572 12.653 1.00 82.94 179 TYR A C 1
ATOM 1410 O O . TYR A 1 179 ? -18.467 11.458 11.829 1.00 82.94 179 TYR A O 1
ATOM 1418 N N . ASP A 1 180 ? -16.290 11.330 12.329 1.00 80.88 180 ASP A N 1
ATOM 1419 C CA . ASP A 1 180 ? -15.889 10.888 10.991 1.00 80.88 180 ASP A CA 1
ATOM 1420 C C . ASP A 1 180 ? -15.847 9.356 10.924 1.00 80.88 180 ASP A C 1
ATOM 1422 O O . ASP A 1 180 ? -14.845 8.708 11.243 1.00 80.88 180 ASP A O 1
ATOM 1426 N N . ALA A 1 181 ? -16.958 8.771 10.475 1.00 76.12 181 ALA A N 1
ATOM 1427 C CA . ALA A 1 181 ? -17.092 7.332 10.273 1.00 76.12 181 ALA A CA 1
ATOM 1428 C C . ALA A 1 181 ? -16.412 6.808 8.990 1.00 76.12 181 ALA A C 1
ATOM 1430 O O . ALA A 1 181 ? -16.383 5.592 8.794 1.00 76.12 181 ALA A O 1
ATOM 1431 N N . ARG A 1 182 ? -15.925 7.686 8.095 1.00 67.50 182 ARG A N 1
ATOM 1432 C CA . ARG A 1 182 ? -15.487 7.318 6.735 1.00 67.50 182 ARG A CA 1
ATOM 1433 C C . ARG A 1 182 ? -13.971 7.278 6.584 1.00 67.50 182 ARG A C 1
ATOM 1435 O O . ARG A 1 182 ? -13.455 6.316 6.026 1.00 67.50 182 ARG A O 1
ATOM 1442 N N . VAL A 1 183 ? -13.265 8.306 7.053 1.00 68.12 183 VAL A N 1
ATOM 1443 C CA . VAL A 1 183 ? -11.824 8.468 6.788 1.00 68.12 183 VAL A CA 1
ATOM 1444 C C . VAL A 1 183 ? -11.000 8.219 8.042 1.00 68.12 183 VAL A C 1
ATOM 1446 O O . VAL A 1 183 ? -9.979 7.533 7.993 1.00 68.12 183 VAL A O 1
ATOM 1449 N N . ARG A 1 184 ? -11.424 8.784 9.176 1.00 73.75 184 ARG A N 1
ATOM 1450 C CA . ARG A 1 184 ? -10.567 8.881 10.363 1.00 73.75 184 ARG A CA 1
ATOM 1451 C C . ARG A 1 184 ? -10.993 7.999 11.535 1.00 73.75 184 ARG A C 1
ATOM 1453 O O . ARG A 1 184 ? -10.172 7.736 12.410 1.00 73.75 184 ARG A O 1
ATOM 1460 N N . PHE A 1 185 ? -12.234 7.508 11.540 1.00 80.69 185 PHE A N 1
ATOM 1461 C CA . PHE A 1 185 ? -12.793 6.620 12.570 1.00 80.69 185 PHE A CA 1
ATOM 1462 C C . PHE A 1 185 ? -12.671 7.162 14.011 1.00 80.69 185 PHE A C 1
ATOM 1464 O O . PHE A 1 185 ? -12.657 6.385 14.977 1.00 80.69 185 PHE A O 1
ATOM 1471 N N . TYR A 1 186 ? -12.609 8.489 14.156 1.00 85.31 186 TYR A N 1
ATOM 1472 C CA . TYR A 1 186 ? -12.618 9.209 15.429 1.00 85.31 186 TYR A CA 1
ATOM 1473 C C . TYR A 1 186 ? -13.621 10.366 15.390 1.00 85.31 186 TYR A C 1
ATOM 1475 O O . TYR A 1 186 ? -14.026 10.832 14.324 1.00 85.31 186 TYR A O 1
ATOM 1483 N N . GLY A 1 187 ? -13.991 10.847 16.570 1.00 86.75 187 GLY A N 1
ATOM 1484 C CA . GLY A 1 187 ? -14.799 12.043 16.744 1.00 86.75 187 GLY A CA 1
ATOM 1485 C C . GLY A 1 187 ? -14.648 12.635 18.136 1.00 86.75 187 GLY A C 1
ATOM 1486 O O . GLY A 1 187 ? -13.816 12.193 18.935 1.00 86.75 187 GLY A O 1
ATOM 1487 N N . PHE A 1 188 ? -15.478 13.630 18.415 1.00 89.25 188 PHE A N 1
ATOM 1488 C CA . PHE A 1 188 ? -15.551 14.293 19.709 1.00 89.25 188 PHE A CA 1
ATOM 1489 C C . PHE A 1 188 ? -17.002 14.372 20.176 1.00 89.25 188 PHE A C 1
ATOM 1491 O O . PHE A 1 188 ? -17.917 14.637 19.392 1.00 89.25 188 PHE A O 1
ATOM 1498 N N . LEU A 1 189 ? -17.191 14.132 21.467 1.00 89.44 189 LEU A N 1
ATOM 1499 C CA . LEU A 1 189 ? -18.458 14.258 22.172 1.00 89.44 189 LEU A CA 1
ATOM 1500 C C . LEU A 1 189 ? -18.360 15.452 23.112 1.00 89.44 189 LEU A C 1
ATOM 1502 O O . LEU A 1 189 ? -17.358 15.599 23.806 1.00 89.44 189 LEU A O 1
ATOM 1506 N N . THR A 1 190 ? -19.392 16.277 23.156 1.00 90.31 190 THR A N 1
ATOM 1507 C CA . THR A 1 190 ? -19.508 17.347 24.142 1.00 90.31 190 THR A CA 1
ATOM 1508 C C . THR A 1 190 ? -20.350 16.819 25.295 1.00 90.31 190 THR A C 1
ATOM 1510 O O . THR A 1 190 ? -21.521 16.487 25.103 1.00 90.31 190 THR A O 1
ATOM 1513 N N . ALA A 1 191 ? -19.740 16.677 26.472 1.00 87.69 191 ALA A N 1
ATOM 1514 C CA . ALA A 1 191 ? -20.461 16.343 27.700 1.00 87.69 191 ALA A CA 1
ATOM 1515 C C . ALA A 1 191 ? -21.387 17.492 28.120 1.00 87.69 191 ALA A C 1
ATOM 1517 O O . ALA A 1 191 ? -21.173 18.636 27.718 1.00 87.69 191 ALA A O 1
ATOM 1518 N N . GLU A 1 192 ? -22.364 17.206 28.979 1.00 81.31 192 GLU A N 1
ATOM 1519 C CA . GLU A 1 192 ? -23.201 18.245 29.603 1.00 81.31 192 GLU A CA 1
ATOM 1520 C C . GLU A 1 192 ? -22.374 19.299 30.363 1.00 81.31 192 GLU A C 1
ATOM 1522 O O . GLU A 1 192 ? -22.713 20.476 30.330 1.00 81.31 192 GLU A O 1
ATOM 1527 N N . ASP A 1 193 ? -21.212 18.921 30.905 1.00 76.12 193 ASP A N 1
ATOM 1528 C CA . ASP A 1 193 ? -20.259 19.848 31.540 1.00 76.12 193 ASP A CA 1
ATOM 1529 C C . ASP A 1 193 ? -19.516 20.774 30.547 1.00 76.12 193 ASP A C 1
ATOM 1531 O O . ASP A 1 193 ? -18.569 21.464 30.925 1.00 76.12 193 ASP A O 1
ATOM 1535 N N . GLY A 1 194 ? -19.832 20.720 29.249 1.00 79.94 194 GLY A N 1
ATOM 1536 C CA . GLY A 1 194 ? -19.189 21.519 28.197 1.00 79.94 194 GLY A CA 1
ATOM 1537 C C . GLY A 1 194 ? -17.787 21.050 27.785 1.00 79.94 194 GLY A C 1
ATOM 1538 O O . GLY A 1 194 ? -17.128 21.697 26.973 1.00 79.94 194 GLY A O 1
ATOM 1539 N N . ARG A 1 195 ? -17.307 19.921 28.321 1.00 81.94 195 ARG A N 1
ATOM 1540 C CA . ARG A 1 195 ? -15.990 19.348 27.993 1.00 81.94 195 ARG A CA 1
ATOM 1541 C C . ARG A 1 195 ? -16.044 18.509 26.717 1.00 81.94 195 ARG A C 1
ATOM 1543 O O . ARG A 1 195 ? -16.943 17.684 26.552 1.00 81.94 195 ARG A O 1
ATOM 1550 N N . ASP A 1 196 ? -15.033 18.666 25.864 1.00 86.31 196 ASP A N 1
ATOM 1551 C CA . ASP A 1 196 ? -14.840 17.827 24.679 1.00 86.31 196 ASP A CA 1
ATOM 1552 C C . ASP A 1 196 ? -14.124 16.521 25.039 1.00 86.31 196 ASP A C 1
ATOM 1554 O O . ASP A 1 196 ? -13.043 16.512 25.636 1.00 86.31 196 ASP A O 1
ATOM 1558 N N . ILE A 1 197 ? -14.715 15.402 24.637 1.00 88.19 197 ILE A N 1
ATOM 1559 C CA . ILE A 1 197 ? -14.266 14.061 24.994 1.00 88.19 197 ILE A CA 1
ATOM 1560 C C . ILE A 1 197 ? -14.013 13.271 23.718 1.0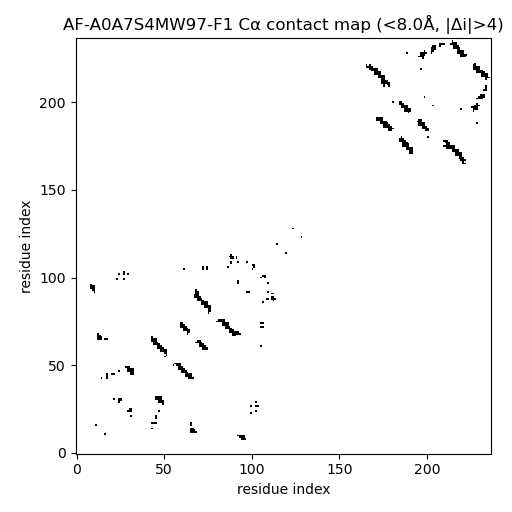0 88.19 197 ILE A C 1
ATOM 1562 O O . ILE A 1 197 ? -14.868 13.165 22.838 1.00 88.19 197 ILE A O 1
ATOM 1566 N N . HIS A 1 198 ? -12.812 12.709 23.611 1.00 87.75 198 HIS A N 1
ATOM 1567 C CA . HIS A 1 198 ? -12.385 11.995 22.418 1.00 87.75 198 HIS A CA 1
ATOM 1568 C C . HIS A 1 198 ? -13.055 10.617 22.328 1.00 87.75 198 HIS A C 1
ATOM 1570 O O . HIS A 1 198 ? -12.982 9.818 23.264 1.00 87.75 198 HIS A O 1
ATOM 1576 N N . VAL A 1 199 ? -13.651 10.298 21.177 1.00 87.25 199 VAL A N 1
ATOM 1577 C CA . VAL A 1 199 ? -14.259 8.991 20.897 1.00 87.25 199 VAL A CA 1
ATOM 1578 C C . VAL A 1 199 ? -13.603 8.338 19.682 1.00 87.25 199 VAL A C 1
ATOM 1580 O O . VAL A 1 199 ? -13.435 8.947 18.630 1.00 87.25 199 VAL A O 1
ATOM 1583 N N . GLY A 1 200 ? -13.247 7.059 19.814 1.00 84.31 200 GLY A N 1
ATOM 1584 C CA . GLY A 1 200 ? -12.748 6.236 18.707 1.00 84.31 200 GLY A CA 1
ATOM 1585 C C . GLY A 1 200 ? -13.694 5.078 18.400 1.00 84.31 200 GLY A C 1
ATOM 1586 O O . GLY A 1 200 ? -14.424 4.634 19.284 1.00 84.31 200 GLY A O 1
ATOM 1587 N N . ARG A 1 201 ? -13.634 4.531 17.179 1.00 82.56 201 ARG A N 1
ATOM 1588 C CA . ARG A 1 201 ? -14.487 3.413 16.719 1.00 82.56 201 ARG A CA 1
ATOM 1589 C C . ARG A 1 201 ? -14.584 2.232 17.695 1.00 82.56 201 ARG A C 1
ATOM 1591 O O . ARG A 1 201 ? -15.667 1.693 17.876 1.00 82.56 201 ARG A O 1
ATOM 1598 N N . ASN A 1 202 ? -13.485 1.858 18.353 1.00 80.69 202 ASN A N 1
ATOM 1599 C CA . ASN A 1 202 ? -13.446 0.708 19.273 1.00 80.69 202 ASN A CA 1
ATOM 1600 C C . ASN A 1 202 ? -14.245 0.913 20.571 1.00 80.69 202 ASN A C 1
ATOM 1602 O O . ASN A 1 202 ? -14.454 -0.038 21.320 1.00 80.69 202 ASN A O 1
ATOM 1606 N N . HIS A 1 203 ? -14.663 2.144 20.857 1.00 81.19 203 HIS A N 1
ATOM 1607 C CA . HIS A 1 203 ? -15.372 2.506 22.083 1.00 81.19 203 HIS A CA 1
ATOM 1608 C C . HIS A 1 203 ? -16.881 2.665 21.877 1.00 81.19 203 HIS A C 1
ATOM 1610 O O . HIS A 1 203 ? -17.603 2.900 22.846 1.00 81.19 203 HIS A O 1
ATOM 1616 N N . ILE A 1 204 ? -17.347 2.514 20.634 1.00 81.44 204 ILE A N 1
ATOM 1617 C CA . ILE A 1 204 ? -18.754 2.582 20.247 1.00 81.44 204 ILE A CA 1
ATOM 1618 C C . ILE A 1 204 ? -19.319 1.162 20.255 1.00 81.44 204 ILE A C 1
ATOM 1620 O O . ILE A 1 204 ? -18.719 0.240 19.694 1.00 81.44 204 ILE A O 1
ATOM 1624 N N . LYS A 1 205 ? -20.473 0.962 20.900 1.00 74.69 205 LYS A N 1
ATOM 1625 C CA . LYS A 1 205 ? -21.138 -0.346 20.911 1.00 74.69 205 LYS A CA 1
ATOM 1626 C C . LYS A 1 205 ? -21.560 -0.730 19.483 1.00 74.69 205 LYS A C 1
ATOM 1628 O O . LYS A 1 205 ? -22.098 0.092 18.742 1.00 74.69 205 LYS A O 1
ATOM 1633 N N . LYS A 1 206 ? -21.305 -1.987 19.089 1.00 68.88 206 LYS A N 1
ATOM 1634 C CA . LYS A 1 206 ? -21.655 -2.516 17.757 1.00 68.88 206 LYS A CA 1
ATOM 1635 C C . LYS A 1 206 ? -23.141 -2.257 17.461 1.00 68.88 206 LYS A C 1
ATOM 1637 O O . LYS A 1 206 ? -23.980 -2.572 18.296 1.00 68.88 206 LYS A O 1
ATOM 1642 N N . GLY A 1 207 ? -23.438 -1.684 16.292 1.00 65.94 207 GLY A N 1
ATOM 1643 C CA . GLY A 1 207 ? -24.802 -1.362 15.849 1.00 65.94 207 GLY A CA 1
ATOM 1644 C C . GLY A 1 207 ? -25.233 0.095 16.052 1.00 65.94 207 GLY A C 1
ATOM 1645 O O . GLY A 1 207 ? -26.180 0.528 15.406 1.00 65.94 207 GLY A O 1
ATOM 1646 N N . HIS A 1 208 ? -24.518 0.887 16.858 1.00 68.44 208 HIS A N 1
ATOM 1647 C CA . HIS A 1 208 ? -24.825 2.309 17.033 1.00 68.44 208 HIS A CA 1
ATOM 1648 C C . HIS A 1 208 ? -23.971 3.172 16.094 1.00 68.44 208 HIS A C 1
ATOM 1650 O O . HIS A 1 208 ? -22.741 3.112 16.127 1.00 68.44 208 HIS A O 1
ATOM 1656 N N . ARG A 1 209 ? -24.620 3.982 15.250 1.00 72.00 209 ARG A N 1
ATOM 1657 C CA . ARG A 1 209 ? -23.960 5.022 14.448 1.00 72.00 209 ARG A CA 1
ATOM 1658 C C . ARG A 1 209 ? -24.071 6.363 15.161 1.00 72.00 209 ARG A C 1
ATOM 1660 O O . ARG A 1 209 ? -25.143 6.721 15.633 1.00 72.00 209 ARG A O 1
ATOM 1667 N N . LEU A 1 210 ? -22.954 7.081 15.225 1.00 77.00 210 LEU A N 1
ATOM 1668 C CA . LEU A 1 210 ? -22.907 8.441 15.745 1.00 77.00 210 LEU A CA 1
ATOM 1669 C C . LEU A 1 210 ? -23.095 9.408 14.581 1.00 77.00 210 LEU A C 1
ATOM 1671 O O . LEU A 1 210 ? -22.302 9.386 13.640 1.00 77.00 210 LEU A O 1
ATOM 1675 N N . TYR A 1 211 ? -24.137 10.227 14.664 1.00 78.44 211 TYR A N 1
ATOM 1676 C CA . TYR A 1 211 ? -24.340 11.376 13.791 1.00 78.44 211 TYR A CA 1
ATOM 1677 C C . TYR A 1 211 ? -24.196 12.653 14.605 1.00 78.44 211 TYR A C 1
ATOM 1679 O O . TYR A 1 211 ? -24.475 12.661 15.808 1.00 78.44 211 TYR A O 1
ATOM 1687 N N . ASP A 1 212 ? -23.777 13.722 13.948 1.00 80.69 212 ASP A N 1
ATOM 1688 C CA . ASP A 1 212 ? -23.607 15.030 14.569 1.00 80.69 212 ASP A CA 1
ATOM 1689 C C . ASP A 1 212 ? -24.924 15.472 15.234 1.00 80.69 212 ASP A C 1
ATOM 1691 O O . ASP A 1 212 ? -26.009 15.306 14.680 1.00 80.69 212 ASP A O 1
ATOM 1695 N N . GLY A 1 213 ? -24.840 15.956 16.474 1.00 81.00 213 GLY A N 1
ATOM 1696 C CA . GLY A 1 213 ? -25.992 16.360 17.283 1.00 81.00 213 GLY A CA 1
ATOM 1697 C C . GLY A 1 213 ? -26.729 15.233 18.018 1.00 81.00 213 GLY A C 1
ATOM 1698 O O . GLY A 1 213 ? -27.579 15.532 18.855 1.00 81.00 213 GLY A O 1
ATOM 1699 N N . THR A 1 214 ? -26.398 13.957 17.784 1.00 83.56 214 THR A N 1
ATOM 1700 C CA . THR A 1 214 ? -27.098 12.830 18.432 1.00 83.56 214 THR A CA 1
ATOM 1701 C C . THR A 1 214 ? -26.828 12.801 19.946 1.00 83.56 214 THR A C 1
ATOM 1703 O O . THR A 1 214 ? -25.659 12.886 20.345 1.00 83.56 214 THR A O 1
ATOM 1706 N N . PRO A 1 215 ? -27.857 12.646 20.802 1.00 87.25 215 PRO A N 1
ATOM 1707 C CA . PRO A 1 215 ? -27.676 12.439 22.236 1.00 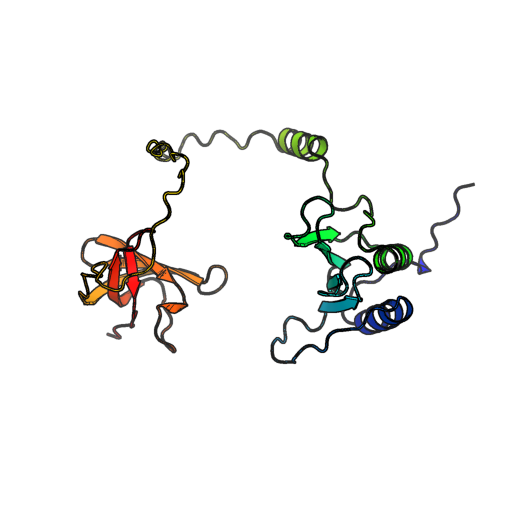87.25 215 PRO A CA 1
ATOM 1708 C C . PRO A 1 215 ? -27.077 11.058 22.529 1.00 87.25 215 PRO A C 1
ATOM 1710 O O . PRO A 1 215 ? -27.516 10.019 22.026 1.00 87.25 215 PRO A O 1
ATOM 1713 N N . VAL A 1 216 ? -26.039 11.044 23.357 1.00 89.31 216 VAL A N 1
ATOM 1714 C CA . VAL A 1 216 ? -25.272 9.845 23.690 1.00 89.31 216 VAL A CA 1
ATOM 1715 C C . VAL A 1 216 ? -24.980 9.775 25.178 1.00 89.31 216 VAL A C 1
ATOM 1717 O O . VAL A 1 216 ? -24.832 10.785 25.860 1.00 89.31 216 VAL A O 1
ATOM 1720 N N . GLU A 1 217 ? -24.844 8.551 25.659 1.00 89.69 217 GLU A N 1
ATOM 1721 C CA . GLU A 1 217 ? -24.422 8.226 27.010 1.00 89.69 217 GLU A CA 1
ATOM 1722 C C . GLU A 1 217 ? -23.109 7.441 26.942 1.00 89.69 217 GLU A C 1
ATOM 1724 O O . GLU A 1 217 ? -22.967 6.506 26.144 1.00 89.69 217 GLU A O 1
ATOM 1729 N N . PHE A 1 218 ? -22.122 7.841 27.741 1.00 87.94 218 PHE A N 1
ATOM 1730 C CA . PHE A 1 218 ? -20.780 7.273 27.700 1.00 87.94 218 PHE A CA 1
ATOM 1731 C C . PHE A 1 218 ? -20.037 7.425 29.031 1.00 87.94 218 PHE A C 1
ATOM 1733 O O . PHE A 1 218 ? -20.317 8.307 29.832 1.00 87.94 218 PHE A O 1
ATOM 1740 N N . GLU A 1 219 ? -19.048 6.568 29.262 1.00 87.81 219 GLU A N 1
ATOM 1741 C CA . GLU A 1 219 ? -18.157 6.646 30.423 1.00 87.81 219 GLU A CA 1
ATOM 1742 C C . GLU A 1 219 ? -16.933 7.509 30.086 1.00 87.81 219 GLU A C 1
ATOM 1744 O O . GLU A 1 219 ? -16.328 7.336 29.021 1.00 87.81 219 GLU A O 1
ATOM 1749 N N . VAL A 1 220 ? -16.538 8.418 30.983 1.00 86.44 220 VAL A N 1
ATOM 1750 C CA . VAL A 1 220 ? -15.365 9.290 30.786 1.00 86.44 220 VAL A CA 1
ATOM 1751 C C . VAL A 1 220 ? -14.132 8.682 31.440 1.00 86.44 220 VAL A C 1
ATOM 1753 O O . VAL A 1 220 ? -14.038 8.586 32.656 1.00 86.44 220 VAL A O 1
ATOM 1756 N N . LEU A 1 221 ? -13.145 8.309 30.631 1.00 83.88 221 LEU A N 1
ATOM 1757 C CA . LEU A 1 221 ? -11.880 7.760 31.097 1.00 83.88 221 LEU A CA 1
ATOM 1758 C C . LEU A 1 221 ? -10.762 8.797 30.961 1.00 83.88 221 LEU A C 1
ATOM 1760 O O . LEU A 1 221 ? -10.473 9.275 29.862 1.00 83.88 221 LEU A O 1
ATOM 1764 N N . THR A 1 222 ? -10.072 9.086 32.061 1.00 79.44 222 THR A N 1
ATOM 1765 C CA . THR A 1 222 ? -8.833 9.869 32.026 1.00 79.44 222 THR A CA 1
ATOM 1766 C C . THR A 1 222 ? -7.686 8.969 31.588 1.00 79.44 222 THR A C 1
ATOM 1768 O O . THR A 1 222 ? -7.296 8.046 32.300 1.00 79.44 222 THR A O 1
ATOM 1771 N N . THR A 1 223 ? -7.138 9.225 30.403 1.00 78.25 223 THR A N 1
ATOM 1772 C CA . THR A 1 223 ? -5.960 8.516 29.893 1.00 78.25 223 THR A CA 1
ATOM 1773 C C . THR A 1 223 ? -4.743 9.438 29.891 1.00 78.25 223 THR A C 1
ATOM 1775 O O . THR A 1 223 ? -4.902 10.661 29.860 1.00 78.25 223 THR A O 1
ATOM 1778 N N . PRO A 1 224 ? -3.514 8.897 29.793 1.00 75.12 224 PRO A N 1
ATOM 1779 C CA . PRO A 1 224 ? -2.320 9.711 29.554 1.00 75.12 224 PRO A CA 1
ATOM 1780 C C . PRO A 1 224 ? -2.387 10.576 28.279 1.00 75.12 224 PRO A C 1
ATOM 1782 O O . PRO A 1 224 ? -1.548 11.451 28.089 1.00 75.12 224 PRO A O 1
ATOM 1785 N N . ARG A 1 225 ? -3.359 10.328 27.384 1.00 74.31 225 ARG A N 1
ATOM 1786 C CA . ARG A 1 225 ? -3.601 11.087 26.145 1.00 74.31 225 ARG A CA 1
ATOM 1787 C C . ARG A 1 225 ? -4.759 12.091 26.247 1.00 74.31 225 ARG A C 1
ATOM 1789 O O . ARG A 1 225 ? -5.029 12.772 25.264 1.00 74.31 225 ARG A O 1
ATOM 1796 N N . GLY A 1 226 ? -5.426 12.187 27.398 1.00 81.81 226 GLY A N 1
ATOM 1797 C CA . GLY A 1 226 ? -6.583 13.058 27.627 1.00 81.81 226 GLY A CA 1
ATOM 1798 C C . GLY A 1 226 ? -7.869 12.298 27.967 1.00 81.81 226 GLY A C 1
ATOM 1799 O O . GLY A 1 226 ? -7.849 11.090 28.225 1.00 81.81 226 GLY A O 1
ATOM 1800 N N . LEU A 1 227 ? -8.987 13.031 27.983 1.00 86.19 227 LEU A N 1
ATOM 1801 C CA . LEU A 1 227 ? -10.321 12.494 28.260 1.00 86.19 227 LEU A CA 1
ATOM 1802 C C . LEU A 1 227 ? -10.821 11.666 27.076 1.00 86.19 227 LEU A C 1
ATOM 1804 O O . LEU A 1 227 ? -10.865 12.143 25.939 1.00 86.19 227 LEU A O 1
ATOM 1808 N N . GLN A 1 228 ? -11.223 10.431 27.350 1.00 88.56 228 GLN A N 1
ATOM 1809 C CA . GLN A 1 228 ? -11.656 9.482 26.337 1.00 88.56 228 GLN A CA 1
ATOM 1810 C C . GLN A 1 228 ? -12.997 8.854 26.710 1.00 88.56 228 GLN A C 1
ATOM 18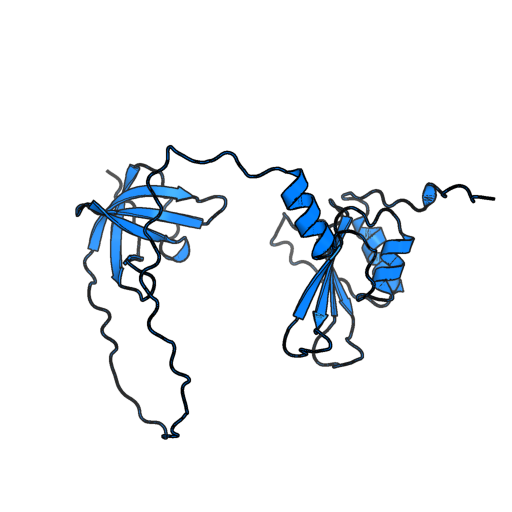12 O O . GLN A 1 228 ? -13.180 8.390 27.831 1.00 88.56 228 GLN A O 1
ATOM 1817 N N . ALA A 1 229 ? -13.917 8.792 25.751 1.00 88.12 229 ALA A N 1
ATOM 1818 C CA . ALA A 1 229 ? -15.210 8.153 25.932 1.00 88.12 229 ALA A CA 1
ATOM 1819 C C . ALA A 1 229 ? -15.091 6.628 25.793 1.00 88.12 229 ALA A C 1
ATOM 1821 O O . ALA A 1 229 ? -14.424 6.117 24.885 1.00 88.12 229 ALA A O 1
ATOM 1822 N N . ARG A 1 230 ? -15.780 5.895 26.669 1.00 85.62 230 ARG A N 1
ATOM 1823 C CA . ARG A 1 230 ? -15.905 4.435 26.649 1.00 85.62 230 ARG A CA 1
ATOM 1824 C C . ARG A 1 230 ? -17.371 4.011 26.719 1.00 85.62 230 ARG A C 1
ATOM 1826 O O . ARG A 1 230 ? -18.208 4.750 27.219 1.00 85.62 230 ARG A O 1
ATOM 1833 N N . LYS A 1 231 ? -17.666 2.811 26.199 1.00 83.38 231 LYS A N 1
ATOM 1834 C CA . LYS A 1 231 ? -19.016 2.213 26.161 1.00 83.38 231 LYS A CA 1
ATOM 1835 C C . LYS A 1 231 ? -20.093 3.184 25.646 1.00 83.38 231 LYS A C 1
ATOM 1837 O O . LYS A 1 231 ? -21.169 3.280 26.225 1.00 83.38 231 LYS A O 1
ATOM 1842 N N . VAL A 1 232 ? -19.803 3.889 24.552 1.00 84.50 232 VAL A N 1
ATOM 1843 C CA . VAL A 1 232 ? -20.716 4.898 23.998 1.00 84.50 232 VAL A CA 1
ATOM 1844 C C . VAL A 1 232 ? -21.986 4.225 23.478 1.00 84.50 232 VAL A C 1
ATOM 1846 O O . VAL A 1 232 ? -21.914 3.300 22.656 1.00 84.50 232 VAL A O 1
ATOM 1849 N N . ARG A 1 233 ? -23.140 4.703 23.949 1.00 84.06 233 ARG A N 1
ATOM 1850 C CA . ARG A 1 233 ? -24.486 4.289 23.542 1.00 84.06 233 ARG A CA 1
ATOM 1851 C C . ARG A 1 233 ? -25.270 5.507 23.068 1.00 84.06 233 ARG A C 1
ATOM 1853 O O . ARG A 1 233 ? -25.149 6.583 23.640 1.00 84.06 233 ARG A O 1
ATOM 1860 N N . VAL A 1 234 ? -26.070 5.332 22.022 1.00 84.94 234 VAL A N 1
ATOM 1861 C CA . VAL A 1 234 ? -27.029 6.357 21.594 1.00 84.94 234 VAL A CA 1
ATOM 1862 C C . VAL A 1 234 ? -28.241 6.265 22.510 1.00 84.94 234 VAL A C 1
ATOM 1864 O O . VAL A 1 234 ? -28.813 5.183 22.645 1.00 84.94 234 VAL A O 1
ATOM 1867 N N . VAL A 1 235 ? -28.602 7.378 23.144 1.00 81.00 235 VAL A N 1
ATOM 1868 C CA . VAL A 1 235 ? -29.851 7.490 23.899 1.00 81.00 235 VAL A CA 1
ATOM 1869 C C . VAL A 1 235 ? -30.888 7.917 22.876 1.00 81.00 235 VAL A C 1
ATOM 1871 O O . VAL A 1 235 ? -30.976 9.093 22.549 1.00 81.00 235 VAL A O 1
ATOM 1874 N N . ALA A 1 236 ? -31.577 6.953 22.266 1.00 63.22 236 ALA A N 1
ATOM 1875 C CA . ALA A 1 236 ? -32.706 7.287 21.408 1.00 63.22 236 ALA A CA 1
ATOM 1876 C C . ALA A 1 236 ? -33.745 8.020 22.272 1.00 63.22 236 ALA A C 1
ATOM 1878 O O . ALA A 1 236 ? -34.132 7.497 23.319 1.00 63.22 236 ALA A O 1
ATOM 1879 N N . ALA A 1 237 ? -34.099 9.238 21.867 1.00 47.06 237 ALA A N 1
ATOM 1880 C CA . ALA A 1 237 ? -35.307 9.914 22.317 1.00 47.06 237 ALA A CA 1
ATOM 1881 C C . ALA A 1 237 ? -36.442 9.534 21.364 1.00 47.06 237 ALA A C 1
ATOM 1883 O O . ALA A 1 237 ? -36.148 9.433 20.148 1.00 47.06 237 ALA A O 1
#

Foldseek 3Di:
DPDPDPPVFFQPQDLVCQVVLQVLLVVLVWDWDDDDCPDVVCSQKTWTWHQDPPPSPGTWIWIARSNWRKIWTFDQDPVHNVHTDIDIAGRPPGGPVSSSVCSNPVPDDPVHPDDDPVNVVVVVVVVPPDPPPPPDDDDPPDDDDPDDPDDDDDDDDDDDDDDPDFDDQDWFKWFFQAADPDDDQKGWTQTPVRDTAIEGNVQEPPPDDHDGGFIWIFGWTQDPVGTHTHNIDGPDD

Nearest PDB structures (foldseek):
  5jx4-assembly1_A  TM=9.006E-01  e=2.448E-05  [Bacillus] caldolyticus
  1ts4-assembly2_B  TM=7.112E-01  e=1.239E+00  Staphylococcus aureus
  5t7v-assembly1_S3  TM=4.041E-01  e=2.880E-01  Staphylococcus aureus
  5ms0-assembly1_M  TM=2.879E-01  e=2.578E-02  Escherichia coli K-12
  7ubn-assembly1_N  TM=2.639E-01  e=2.305E-02  Escherichia coli